Protein AF-A0A1Q5SQU4-F1 (afdb_monomer_lite)

pLDDT: mean 81.17, std 15.17, range [35.56, 95.81]

Structure (mmCIF, N/CA/C/O backbone):
data_AF-A0A1Q5SQU4-F1
#
_entry.id   AF-A0A1Q5SQU4-F1
#
loop_
_atom_site.group_PDB
_atom_site.id
_atom_site.type_symbol
_atom_site.label_atom_id
_atom_site.label_alt_id
_atom_site.label_comp_id
_atom_site.label_asym_id
_atom_site.label_entity_id
_atom_site.label_seq_id
_atom_site.pdbx_PDB_ins_code
_atom_site.Cartn_x
_atom_site.Cartn_y
_atom_site.Cartn_z
_atom_site.occupancy
_atom_site.B_iso_or_equiv
_atom_site.auth_seq_id
_atom_site.auth_comp_id
_atom_site.auth_asym_id
_atom_site.auth_atom_id
_atom_site.pdbx_PDB_model_num
ATOM 1 N N . MET A 1 1 ? -53.894 -5.687 28.535 1.00 50.28 1 MET A N 1
ATOM 2 C CA . MET A 1 1 ? -53.241 -5.070 27.356 1.00 50.28 1 MET A CA 1
ATOM 3 C C . MET A 1 1 ? -53.824 -5.696 26.098 1.00 50.28 1 MET A C 1
ATOM 5 O O . MET A 1 1 ? -53.937 -6.912 26.057 1.00 50.28 1 MET A O 1
ATOM 9 N N . SER A 1 2 ? -54.264 -4.888 25.129 1.00 41.56 2 SER A N 1
ATOM 10 C CA . SER A 1 2 ? -55.017 -5.375 23.963 1.00 41.56 2 SER A CA 1
ATOM 11 C C . SER A 1 2 ? -54.086 -6.008 22.902 1.00 41.56 2 SER A C 1
ATOM 13 O O . SER A 1 2 ? -53.011 -5.447 22.667 1.00 41.56 2 SER A O 1
ATOM 15 N N . PRO A 1 3 ? -54.461 -7.117 22.229 1.00 51.09 3 PRO A N 1
ATOM 16 C CA . PRO A 1 3 ? -53.611 -7.844 21.265 1.00 51.09 3 PRO A CA 1
ATOM 17 C C . PRO A 1 3 ? -53.056 -6.978 20.120 1.00 51.09 3 PRO A C 1
ATOM 19 O O . PRO A 1 3 ? -51.979 -7.237 19.584 1.00 51.09 3 PRO A O 1
ATOM 22 N N . THR A 1 4 ? -53.772 -5.909 19.773 1.00 47.44 4 THR A N 1
ATOM 23 C CA . THR A 1 4 ? -53.398 -4.930 18.743 1.00 47.44 4 THR A CA 1
ATOM 24 C C . THR A 1 4 ? -52.177 -4.090 19.139 1.00 47.44 4 THR A C 1
ATOM 26 O O . THR A 1 4 ? -51.356 -3.755 18.290 1.00 47.44 4 THR A O 1
ATOM 29 N N . VAL A 1 5 ? -51.998 -3.802 20.434 1.00 46.88 5 VAL A N 1
ATOM 30 C CA . VAL A 1 5 ? -50.861 -3.008 20.936 1.00 46.88 5 VAL A CA 1
ATOM 31 C C . VAL A 1 5 ? -4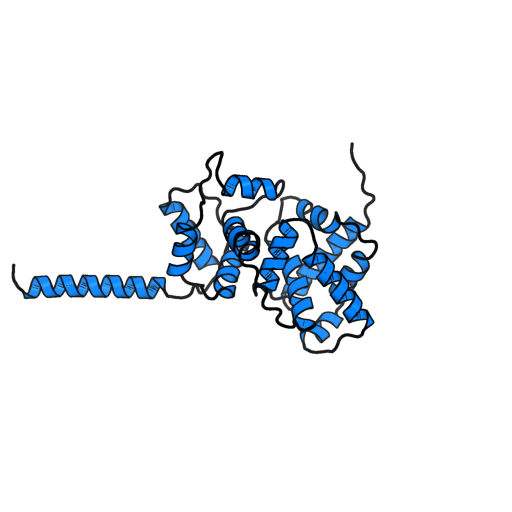9.569 -3.835 20.915 1.00 46.88 5 VAL A C 1
ATOM 33 O O . VAL A 1 5 ? -48.523 -3.325 20.522 1.00 46.88 5 VAL A O 1
ATOM 36 N N . MET A 1 6 ? -49.638 -5.136 21.226 1.00 45.94 6 MET A N 1
ATOM 37 C CA . MET A 1 6 ? -48.481 -6.042 21.124 1.00 45.94 6 MET A CA 1
ATOM 38 C C . MET A 1 6 ? -48.025 -6.276 19.673 1.00 45.94 6 MET A C 1
ATOM 40 O O . MET A 1 6 ? -46.822 -6.344 19.418 1.00 45.94 6 MET A O 1
ATOM 44 N N . LYS A 1 7 ? -48.950 -6.343 18.702 1.00 48.47 7 LYS A N 1
ATOM 45 C CA . LYS A 1 7 ? -48.599 -6.472 17.273 1.00 48.47 7 LYS A CA 1
ATOM 46 C C . LYS A 1 7 ? -47.858 -5.245 16.728 1.00 48.47 7 LYS A C 1
ATOM 48 O O . LYS A 1 7 ? -46.898 -5.411 15.979 1.00 48.47 7 LYS A O 1
ATOM 53 N N . ASN A 1 8 ? -48.245 -4.039 17.143 1.00 43.41 8 ASN A N 1
ATOM 54 C CA . ASN A 1 8 ? -47.626 -2.800 16.660 1.00 43.41 8 ASN A CA 1
ATOM 55 C C . ASN A 1 8 ? -46.208 -2.590 17.216 1.00 43.41 8 ASN A C 1
ATOM 57 O O . ASN A 1 8 ? -45.321 -2.164 16.478 1.00 43.41 8 ASN A O 1
ATOM 61 N N . VAL A 1 9 ? -45.959 -2.966 18.476 1.00 50.53 9 VAL A N 1
ATOM 62 C CA . VAL A 1 9 ? -44.606 -2.941 19.063 1.00 50.53 9 VAL A CA 1
ATOM 63 C C . VAL A 1 9 ? -43.704 -3.995 18.405 1.00 50.53 9 VAL A C 1
ATOM 65 O O . VAL A 1 9 ? -42.557 -3.705 18.074 1.00 50.53 9 VAL A O 1
ATOM 68 N N . SER A 1 10 ? -44.234 -5.191 18.121 1.00 54.25 10 SER A N 1
ATOM 69 C CA . SER A 1 10 ? -43.506 -6.265 17.425 1.00 54.25 10 SER A CA 1
ATOM 70 C C . SER A 1 10 ? -43.121 -5.901 15.980 1.00 54.25 10 SER A C 1
ATOM 72 O O . SER A 1 10 ? -41.999 -6.185 15.557 1.00 54.25 10 SER A O 1
ATOM 74 N N . MET A 1 11 ? -44.006 -5.236 15.228 1.00 53.28 11 MET A N 1
ATOM 75 C CA . MET A 1 11 ? -43.699 -4.756 13.873 1.00 53.28 11 MET A CA 1
ATOM 76 C C . MET A 1 11 ? -42.678 -3.617 13.867 1.00 53.28 11 MET A C 1
ATOM 78 O O . MET A 1 11 ? -41.752 -3.650 13.060 1.00 53.28 11 MET A O 1
ATOM 82 N N . ALA A 1 12 ? -42.805 -2.636 14.766 1.00 50.81 12 ALA A N 1
ATOM 83 C CA . ALA A 1 12 ? -41.859 -1.523 14.855 1.00 50.81 12 ALA A CA 1
ATOM 84 C C . ALA A 1 12 ? -40.439 -2.002 15.206 1.00 50.81 12 ALA A C 1
ATOM 86 O O . ALA A 1 12 ? -39.467 -1.531 14.619 1.00 50.81 12 ALA A O 1
ATOM 87 N N . HIS A 1 13 ? -40.318 -2.998 16.091 1.00 49.25 13 HIS A N 1
ATOM 88 C CA . HIS A 1 13 ? -39.029 -3.589 16.453 1.00 49.25 13 HIS A CA 1
ATOM 89 C C . HIS A 1 13 ? -38.396 -4.391 15.298 1.00 49.25 13 HIS A C 1
ATOM 91 O O . HIS A 1 13 ? -37.183 -4.333 15.107 1.00 49.25 13 HIS A O 1
ATOM 97 N N . ARG A 1 14 ? -39.208 -5.093 14.487 1.00 50.53 14 ARG A N 1
ATOM 98 C CA . ARG A 1 14 ? -38.748 -5.804 13.273 1.00 50.53 14 ARG A CA 1
ATOM 99 C C . ARG A 1 14 ? -38.343 -4.854 12.143 1.00 50.53 14 ARG A C 1
ATOM 101 O O . ARG A 1 14 ? -37.362 -5.107 11.454 1.00 50.53 14 ARG A O 1
ATOM 108 N N . LEU A 1 15 ? -39.069 -3.752 11.960 1.00 54.38 15 LEU A N 1
ATOM 109 C CA . LEU A 1 15 ? -38.724 -2.712 10.982 1.00 54.38 15 LEU A CA 1
ATOM 110 C C . LEU A 1 15 ? -37.458 -1.944 11.392 1.00 54.38 15 LEU A C 1
ATOM 112 O O . LEU A 1 15 ? -36.654 -1.588 10.532 1.00 54.38 15 LEU A O 1
ATOM 116 N N . GLY A 1 16 ? -37.260 -1.723 12.696 1.00 58.56 16 GLY A N 1
ATOM 117 C CA . GLY A 1 16 ? -36.034 -1.154 13.255 1.00 58.56 16 GLY A CA 1
ATOM 118 C C . GLY A 1 16 ? -34.811 -2.039 13.011 1.00 58.56 16 GLY A C 1
ATOM 119 O O . GLY A 1 16 ? -33.832 -1.557 12.445 1.00 58.56 16 GLY A O 1
ATOM 120 N N . SER A 1 17 ? -34.892 -3.338 13.338 1.00 62.72 17 SER A N 1
ATOM 121 C CA . SER A 1 17 ? -33.763 -4.261 13.130 1.00 62.72 17 SER A CA 1
ATOM 122 C C . SER A 1 17 ? -33.455 -4.472 11.646 1.00 62.72 17 SER A C 1
ATOM 124 O O . SER A 1 17 ? -32.297 -4.417 11.256 1.00 62.72 17 SER A O 1
ATOM 126 N N . SER A 1 18 ? -34.477 -4.591 10.790 1.00 67.69 18 SER A N 1
ATOM 127 C CA . SER A 1 18 ? -34.289 -4.746 9.341 1.00 67.69 18 SER A CA 1
ATOM 128 C C . SER A 1 18 ? -33.633 -3.517 8.695 1.00 67.69 18 SER A C 1
ATOM 130 O O . SER A 1 18 ? -32.816 -3.648 7.783 1.00 67.69 18 SER A O 1
ATOM 132 N N . ARG A 1 19 ? -33.938 -2.307 9.182 1.00 71.75 19 ARG A N 1
ATOM 133 C CA . ARG A 1 19 ? -33.333 -1.067 8.673 1.00 71.75 19 ARG A CA 1
ATOM 134 C C . ARG A 1 19 ? -31.895 -0.875 9.156 1.00 71.75 19 ARG A C 1
ATOM 136 O O . ARG A 1 19 ? -31.092 -0.293 8.429 1.00 71.75 19 ARG A O 1
ATOM 143 N N . GLU A 1 20 ? -31.569 -1.329 10.363 1.00 72.38 20 GLU A N 1
ATOM 144 C CA . GLU A 1 20 ? -30.193 -1.336 10.866 1.00 72.38 20 GLU A CA 1
ATOM 145 C C . GLU A 1 20 ? -29.338 -2.393 10.166 1.00 72.38 20 GLU A C 1
ATOM 147 O O . GLU A 1 20 ? -28.243 -2.065 9.719 1.00 72.38 20 GLU A O 1
ATOM 152 N N . GLU A 1 21 ? -29.863 -3.601 9.955 1.00 75.12 21 GLU A N 1
ATOM 153 C CA . GLU A 1 21 ? -29.207 -4.655 9.171 1.00 75.12 21 GLU A CA 1
ATOM 154 C C . GLU A 1 21 ? -28.948 -4.212 7.725 1.00 75.12 21 GLU A C 1
ATOM 156 O O . GLU A 1 21 ? -27.849 -4.400 7.203 1.00 75.12 21 GLU A O 1
ATOM 161 N N . ALA A 1 22 ? -29.918 -3.550 7.085 1.00 78.88 22 ALA A N 1
ATOM 162 C CA . ALA A 1 22 ? -29.742 -3.008 5.738 1.00 78.88 22 ALA A CA 1
ATOM 163 C C . ALA A 1 22 ? -28.624 -1.953 5.676 1.00 78.88 22 ALA A C 1
ATOM 165 O O . ALA A 1 22 ? -27.830 -1.952 4.739 1.00 78.88 22 ALA A O 1
ATOM 166 N N . LYS A 1 23 ? -28.527 -1.078 6.686 1.00 82.94 23 LYS A N 1
ATOM 167 C CA . LYS A 1 23 ? -27.429 -0.102 6.786 1.00 82.94 23 LYS A CA 1
ATOM 168 C C . LYS A 1 23 ? -26.090 -0.760 7.091 1.00 82.94 23 LYS A C 1
ATOM 170 O O . LYS A 1 23 ? -25.064 -0.261 6.642 1.00 82.94 23 LYS A O 1
ATOM 175 N N . ASP A 1 24 ? -26.085 -1.828 7.879 1.00 85.62 24 ASP A N 1
ATOM 176 C CA . ASP A 1 24 ? -24.860 -2.521 8.262 1.00 85.62 24 ASP A CA 1
ATOM 177 C C . ASP A 1 24 ? -24.248 -3.307 7.089 1.00 85.62 24 ASP A C 1
ATOM 179 O O . ASP A 1 24 ? -23.023 -3.424 7.003 1.00 85.62 24 ASP A O 1
ATOM 183 N N . ASN A 1 25 ? -25.089 -3.774 6.163 1.00 89.00 25 ASN A N 1
ATOM 184 C CA . ASN A 1 25 ? -24.679 -4.465 4.940 1.00 89.00 25 ASN A CA 1
ATOM 185 C C . ASN A 1 25 ? -24.423 -3.523 3.754 1.00 89.00 25 ASN A C 1
ATOM 187 O O . ASN A 1 25 ? -23.888 -3.964 2.740 1.00 89.00 25 ASN A O 1
ATOM 191 N N . GLN A 1 26 ? -24.798 -2.245 3.864 1.00 91.88 26 GLN A N 1
ATOM 192 C CA . GLN A 1 26 ? -24.546 -1.259 2.819 1.00 91.88 26 GLN A CA 1
ATOM 193 C C . GLN A 1 26 ? -23.041 -1.026 2.656 1.00 91.88 26 GLN A C 1
ATOM 195 O O . GLN A 1 26 ? -22.316 -0.858 3.644 1.00 91.88 26 GLN A O 1
ATOM 200 N N . GLU A 1 27 ? -22.591 -0.992 1.402 1.00 94.81 27 GLU A N 1
ATOM 201 C CA . GLU A 1 27 ? -21.196 -0.713 1.102 1.00 94.81 27 GLU A CA 1
ATOM 202 C C . GLU A 1 27 ? -20.820 0.737 1.406 1.00 94.81 27 GLU A C 1
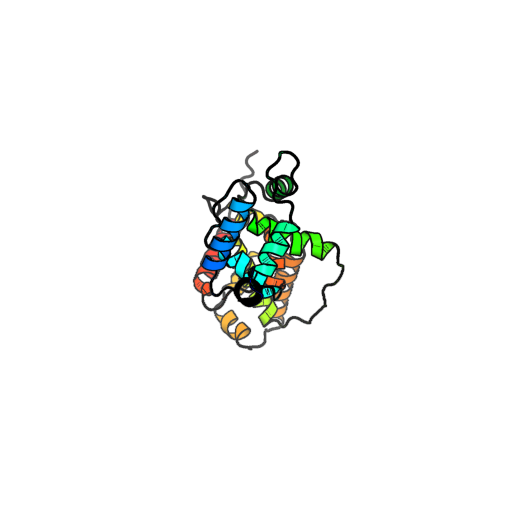ATOM 204 O O . GLU A 1 27 ? -21.617 1.655 1.189 1.00 94.81 27 GLU A O 1
ATOM 209 N N . PHE A 1 28 ? -19.596 0.957 1.889 1.00 95.81 28 PHE A N 1
ATOM 210 C CA . PHE A 1 28 ? -19.096 2.316 2.066 1.00 95.81 28 PHE A CA 1
ATOM 211 C C . PHE A 1 28 ? -18.829 2.964 0.712 1.00 95.81 28 PHE A C 1
ATOM 213 O O . PHE A 1 28 ? -18.066 2.438 -0.101 1.00 95.81 28 PHE A O 1
ATOM 220 N N . ALA A 1 29 ? -19.388 4.155 0.503 1.00 94.56 29 ALA A N 1
ATOM 221 C CA . ALA A 1 29 ? -19.217 4.869 -0.759 1.00 94.56 29 ALA A CA 1
ATOM 222 C C . ALA A 1 29 ? -17.843 5.551 -0.862 1.00 94.56 29 ALA A C 1
ATOM 224 O O . ALA A 1 29 ? -17.292 5.700 -1.951 1.00 94.56 29 ALA A O 1
ATOM 225 N N . THR A 1 30 ? -17.280 5.998 0.266 1.00 95.62 30 THR A N 1
ATOM 226 C CA . THR A 1 30 ? -16.064 6.827 0.289 1.00 95.62 30 THR A CA 1
ATOM 227 C C . THR A 1 30 ? -15.125 6.447 1.427 1.00 95.62 30 THR A C 1
ATOM 229 O O . THR A 1 30 ? -15.555 5.936 2.459 1.00 95.62 30 THR A O 1
ATOM 232 N N . ALA A 1 31 ? -13.833 6.747 1.260 1.00 94.25 31 ALA A N 1
ATOM 233 C CA . ALA A 1 31 ? -12.827 6.546 2.303 1.00 94.25 31 ALA A CA 1
ATOM 234 C C . ALA A 1 31 ? -13.157 7.339 3.578 1.00 94.25 31 ALA A C 1
ATOM 236 O O . ALA A 1 31 ? -13.024 6.820 4.681 1.00 94.25 31 ALA A O 1
ATOM 237 N N . ASN A 1 32 ? -13.675 8.562 3.433 1.00 93.88 32 ASN A N 1
ATOM 238 C CA . ASN A 1 32 ? -14.088 9.391 4.567 1.00 93.88 32 ASN A CA 1
ATOM 239 C C . ASN A 1 32 ? -15.201 8.727 5.389 1.00 93.88 32 ASN A C 1
ATOM 241 O O . ASN A 1 32 ? -15.173 8.780 6.616 1.00 93.88 32 ASN A O 1
ATOM 245 N N . GLU A 1 33 ? -16.165 8.070 4.733 1.00 94.38 33 GLU A N 1
ATOM 246 C CA . GLU A 1 33 ? -17.218 7.330 5.436 1.00 94.38 33 GLU A CA 1
ATOM 247 C C . GLU A 1 33 ? -16.633 6.175 6.265 1.00 94.38 33 GLU A C 1
ATOM 249 O O . GLU A 1 33 ? -16.997 6.011 7.433 1.00 94.38 33 GLU A O 1
ATOM 254 N N . VAL A 1 34 ? -15.685 5.427 5.688 1.00 94.81 34 VAL A N 1
ATOM 255 C CA . VAL A 1 34 ? -14.952 4.357 6.382 1.00 94.81 34 VAL A CA 1
ATOM 256 C C . VAL A 1 34 ? -14.199 4.915 7.589 1.00 94.81 34 VAL A C 1
ATOM 258 O O . VAL A 1 34 ? -14.357 4.398 8.694 1.00 94.81 34 VAL A O 1
ATOM 261 N N . GLY A 1 35 ? -13.435 5.996 7.407 1.00 92.81 35 GLY A N 1
ATOM 262 C CA . GLY A 1 35 ? -12.655 6.642 8.465 1.00 92.81 35 GLY A CA 1
ATOM 263 C C . GLY A 1 35 ? -13.518 7.137 9.627 1.00 92.81 35 GLY A C 1
ATOM 264 O O . GLY A 1 35 ? -13.236 6.829 10.786 1.00 92.81 35 GLY A O 1
ATOM 265 N N . HIS A 1 36 ? -14.625 7.828 9.336 1.00 91.81 36 HIS A N 1
ATOM 266 C CA . HIS A 1 36 ? -15.563 8.289 10.363 1.00 91.81 36 HIS A CA 1
ATOM 267 C C . HIS A 1 36 ? -16.217 7.133 11.119 1.00 91.81 36 HIS A C 1
ATOM 269 O O . HIS A 1 36 ? -16.359 7.186 12.344 1.00 91.81 36 HIS A O 1
ATOM 275 N N . PHE A 1 37 ? -16.629 6.080 10.411 1.00 93.06 37 PHE A N 1
ATOM 276 C CA . PHE A 1 37 ? -17.240 4.929 11.062 1.00 93.06 37 PHE A CA 1
ATOM 277 C C . PHE A 1 37 ? -16.224 4.152 11.911 1.00 93.06 37 PHE A C 1
ATOM 279 O O . PHE A 1 37 ? -16.543 3.775 13.038 1.00 93.06 37 PHE A O 1
ATOM 286 N N . PHE A 1 38 ? -14.992 3.988 11.426 1.00 91.69 38 PHE A N 1
ATOM 287 C CA . PHE A 1 38 ? -13.883 3.402 12.177 1.00 91.69 38 PHE A CA 1
ATOM 288 C C . PHE A 1 38 ? -13.605 4.174 13.472 1.00 91.69 38 PHE A C 1
ATOM 290 O O . PHE A 1 38 ? -13.618 3.591 14.555 1.00 91.69 38 PHE A O 1
ATOM 297 N N . GLN A 1 39 ? -13.462 5.498 13.380 1.00 89.31 39 GLN A N 1
ATOM 298 C CA . GLN A 1 39 ? -13.248 6.373 14.533 1.00 89.31 39 GLN A CA 1
ATOM 299 C C . GLN A 1 39 ? -14.390 6.261 15.551 1.00 89.31 39 GLN A C 1
ATOM 301 O O . GLN A 1 39 ? -14.150 6.155 16.754 1.00 89.31 39 GLN A O 1
ATOM 306 N N . LYS A 1 40 ? -15.643 6.216 15.078 1.00 89.69 40 LYS A N 1
ATOM 307 C CA . LYS A 1 40 ? -16.811 6.010 15.942 1.00 89.69 40 LYS A CA 1
ATOM 308 C C . LYS A 1 40 ? -16.735 4.678 16.693 1.00 89.69 40 LYS A C 1
ATOM 310 O O . LYS A 1 40 ? -17.082 4.635 17.871 1.00 89.69 40 LYS A O 1
ATOM 315 N N . LEU A 1 41 ? -16.306 3.598 16.037 1.00 88.19 41 LEU A N 1
ATOM 316 C CA . LEU A 1 41 ? -16.171 2.289 16.683 1.00 88.19 41 LEU A CA 1
ATOM 317 C C . LEU A 1 41 ? -15.061 2.283 17.741 1.00 88.19 41 LEU A C 1
ATOM 319 O O . LEU A 1 41 ? -15.283 1.748 18.825 1.00 88.19 41 LEU A O 1
ATOM 323 N N . LEU A 1 42 ? -13.919 2.920 17.469 1.00 85.62 42 LEU A N 1
ATOM 324 C CA . LEU A 1 42 ? -12.838 3.065 18.450 1.00 85.62 42 LEU A CA 1
ATOM 325 C C . LEU A 1 42 ? -13.275 3.874 19.677 1.00 85.62 42 LEU A C 1
ATOM 327 O O . LEU A 1 42 ? -13.017 3.460 20.806 1.00 85.62 42 LEU A O 1
ATOM 331 N N . TRP A 1 43 ? -14.005 4.973 19.458 1.00 84.44 43 TRP A N 1
ATOM 332 C CA . TRP A 1 43 ? -14.562 5.794 20.534 1.00 84.44 43 TRP A CA 1
ATOM 333 C C . TRP A 1 43 ? -15.516 4.998 21.431 1.00 84.44 43 TRP A C 1
ATOM 335 O O . TRP A 1 43 ? -15.392 5.020 22.653 1.00 84.44 43 TRP A O 1
ATOM 345 N N . VAL A 1 44 ? -16.450 4.248 20.834 1.00 84.81 44 VAL A N 1
ATOM 346 C CA . VAL A 1 44 ? -17.395 3.397 21.582 1.00 84.81 44 VAL A CA 1
ATOM 347 C C . VAL A 1 44 ? -16.668 2.291 22.357 1.00 84.81 44 VAL A C 1
ATOM 349 O O . VAL A 1 44 ? -17.126 1.895 23.426 1.00 84.81 44 VAL A O 1
ATOM 352 N N . ALA A 1 45 ? -15.531 1.813 21.851 1.00 79.19 45 ALA A N 1
ATOM 353 C CA . ALA A 1 45 ? -14.688 0.822 22.516 1.00 79.19 45 ALA A CA 1
ATOM 354 C C . ALA A 1 45 ? -13.748 1.415 23.589 1.00 79.19 45 ALA A C 1
ATOM 356 O O . ALA A 1 45 ? -12.945 0.672 24.158 1.00 79.19 45 ALA A O 1
ATOM 357 N N . GLY A 1 46 ? -13.816 2.728 23.852 1.00 75.19 46 GLY A N 1
ATOM 358 C CA . GLY A 1 46 ? -12.980 3.413 24.842 1.00 75.19 46 GLY A CA 1
ATOM 359 C C . GLY A 1 46 ? -11.485 3.385 24.517 1.00 75.19 46 GLY A C 1
ATOM 360 O O . GLY A 1 46 ? -10.670 3.446 25.432 1.00 75.19 46 GLY A O 1
ATOM 361 N N . GLN A 1 47 ? -11.118 3.234 23.241 1.00 74.88 47 GLN A N 1
ATOM 362 C CA . GLN A 1 47 ? -9.719 3.223 22.814 1.00 74.88 47 GLN A CA 1
ATOM 363 C C . GLN A 1 47 ? -9.201 4.655 22.655 1.00 74.88 47 GLN A C 1
ATOM 365 O O . GLN A 1 47 ? -9.924 5.529 22.170 1.00 74.88 47 GLN A O 1
ATOM 370 N N . GLU A 1 48 ? -7.940 4.887 23.028 1.00 68.62 48 GLU A N 1
ATOM 371 C CA . GLU A 1 48 ? -7.266 6.154 22.740 1.00 68.62 48 GLU A CA 1
ATOM 372 C C . GLU A 1 48 ? -7.224 6.379 21.223 1.00 68.62 48 GLU A C 1
ATOM 374 O O . GLU A 1 48 ? -6.791 5.518 20.450 1.00 68.62 48 GLU A O 1
ATOM 379 N N . LEU A 1 49 ? -7.740 7.532 20.797 1.00 63.12 49 LEU A N 1
ATOM 380 C CA . LEU A 1 49 ? -7.887 7.873 19.390 1.00 63.12 49 LEU A CA 1
ATOM 381 C C . LEU A 1 49 ? -6.622 8.555 18.874 1.00 63.12 49 LEU A C 1
ATOM 383 O O . LEU A 1 49 ? -6.360 9.713 19.194 1.00 63.12 49 LEU A O 1
ATOM 387 N N . GLU A 1 50 ? -5.919 7.885 17.970 1.00 67.56 50 GLU A N 1
ATOM 388 C CA . GLU A 1 50 ? -5.222 8.600 16.905 1.00 67.56 50 GLU A CA 1
ATOM 389 C C . GLU A 1 50 ? -6.254 8.863 15.806 1.00 67.56 50 GLU A C 1
ATOM 391 O O . GLU A 1 50 ? -6.953 7.950 15.358 1.00 67.56 50 GLU A O 1
ATOM 396 N N . ASN A 1 51 ? -6.421 10.126 15.409 1.00 66.12 51 ASN A N 1
ATOM 397 C CA . ASN A 1 51 ? -7.348 10.449 14.330 1.00 66.12 51 ASN A CA 1
ATOM 398 C C . ASN A 1 51 ? -6.851 9.771 13.045 1.00 66.12 51 ASN A C 1
ATOM 400 O O . ASN A 1 51 ? -5.719 10.046 12.635 1.00 66.12 51 ASN A O 1
ATOM 404 N N . PRO A 1 52 ? -7.658 8.909 12.395 1.00 69.88 52 PRO A N 1
ATOM 405 C CA . PRO A 1 52 ? -7.235 8.287 11.154 1.00 69.88 52 PRO A CA 1
ATOM 406 C C . PRO A 1 52 ? -6.953 9.384 10.128 1.00 69.88 52 PRO A C 1
ATOM 408 O O . PRO A 1 52 ? -7.790 10.251 9.869 1.00 69.88 52 PRO A O 1
ATOM 411 N N . THR A 1 53 ? -5.757 9.354 9.546 1.00 82.81 53 THR A N 1
ATOM 412 C CA . THR A 1 53 ? -5.406 10.273 8.463 1.00 82.81 53 THR A CA 1
ATOM 413 C C . THR A 1 53 ? -6.253 9.972 7.224 1.00 82.81 53 THR A C 1
ATOM 415 O O . THR A 1 53 ? -6.825 8.882 7.089 1.00 82.81 53 THR A O 1
ATOM 418 N N . SER A 1 54 ? -6.305 10.916 6.279 1.00 85.19 54 SER A N 1
ATOM 419 C CA . SER A 1 54 ? -6.929 10.679 4.966 1.00 85.19 54 SER A CA 1
ATOM 420 C C . SER A 1 54 ? -6.345 9.424 4.297 1.00 85.19 54 SER A C 1
ATOM 422 O O . SER A 1 54 ? -7.091 8.542 3.876 1.00 85.19 54 SER A O 1
ATOM 424 N N . ALA A 1 55 ? -5.013 9.283 4.325 1.00 87.56 55 ALA A N 1
ATOM 425 C CA . ALA A 1 55 ? -4.293 8.119 3.806 1.00 87.56 55 ALA A CA 1
ATOM 426 C C . ALA A 1 55 ? -4.705 6.803 4.488 1.00 87.56 55 ALA A C 1
ATOM 428 O O . ALA A 1 55 ? -4.912 5.786 3.829 1.00 87.56 55 ALA A O 1
ATOM 429 N N . SER A 1 56 ? -4.889 6.825 5.810 1.00 90.38 56 SER A N 1
ATOM 430 C CA . SER A 1 56 ? -5.311 5.642 6.571 1.00 90.38 56 SER A CA 1
ATOM 431 C C . SER A 1 56 ? -6.745 5.245 6.240 1.00 90.38 56 SER A C 1
ATOM 433 O O . SER A 1 56 ? -7.050 4.069 6.082 1.00 90.38 56 SER A O 1
ATOM 435 N N . SER A 1 57 ? -7.632 6.224 6.083 1.00 93.94 57 SER A N 1
ATOM 436 C CA . SER A 1 57 ? -9.024 5.974 5.703 1.00 93.94 57 SER A CA 1
ATOM 437 C C . SER A 1 57 ? -9.122 5.382 4.292 1.00 93.94 57 SER A C 1
ATOM 439 O O . SER A 1 57 ? -9.905 4.464 4.047 1.00 93.94 57 SER A O 1
ATOM 441 N N . GLU A 1 58 ? -8.287 5.866 3.371 1.00 94.81 58 GLU A N 1
ATOM 442 C CA . GLU A 1 58 ? -8.179 5.345 2.008 1.00 94.81 58 GLU A CA 1
ATOM 443 C C . GLU A 1 58 ? -7.626 3.916 1.970 1.00 94.81 58 GLU A C 1
ATOM 445 O O . GLU A 1 58 ? -8.177 3.058 1.274 1.00 94.81 58 GLU A O 1
ATOM 450 N N . ALA A 1 59 ? -6.583 3.635 2.754 1.00 94.44 59 ALA A N 1
ATOM 451 C CA . ALA A 1 59 ? -6.036 2.291 2.888 1.00 94.44 59 ALA A CA 1
ATOM 452 C C . ALA A 1 59 ? -7.046 1.326 3.511 1.00 94.44 59 ALA A C 1
ATOM 454 O O . ALA A 1 59 ? -7.219 0.225 2.999 1.00 94.44 59 ALA A O 1
ATOM 455 N N . LEU A 1 60 ? -7.774 1.742 4.553 1.00 94.62 60 LEU A N 1
ATOM 456 C CA . LEU A 1 60 ? -8.802 0.904 5.169 1.00 94.62 60 LEU A CA 1
ATOM 457 C C . LEU A 1 60 ? -9.928 0.579 4.183 1.00 94.62 60 LEU A C 1
ATOM 459 O O . LEU A 1 60 ? -10.343 -0.573 4.097 1.00 94.62 60 LEU A O 1
ATOM 463 N N . LYS A 1 61 ? -10.398 1.565 3.408 1.00 95.62 61 LYS A N 1
ATOM 464 C CA . LYS A 1 61 ? -11.392 1.314 2.357 1.00 95.62 61 LYS A CA 1
ATOM 465 C C . LYS A 1 61 ? -10.858 0.331 1.317 1.00 95.62 61 LYS A C 1
ATOM 467 O O . LYS A 1 61 ? -11.508 -0.674 1.051 1.00 95.62 61 LYS A O 1
ATOM 472 N N . SER A 1 62 ? -9.663 0.596 0.790 1.00 94.88 62 SER A N 1
ATOM 473 C CA . SER A 1 62 ? -9.034 -0.245 -0.234 1.00 94.88 62 SER A CA 1
ATOM 474 C C . SER A 1 62 ? -8.844 -1.683 0.260 1.00 94.88 62 SER A C 1
ATOM 476 O O . SER A 1 62 ? -9.069 -2.623 -0.492 1.00 94.88 62 SER A O 1
ATOM 478 N N . PHE A 1 63 ? -8.492 -1.864 1.536 1.00 95.00 63 PHE A N 1
ATOM 479 C CA . PHE A 1 63 ? -8.358 -3.170 2.179 1.00 95.00 63 PHE A CA 1
ATOM 480 C C . PHE A 1 63 ? -9.697 -3.904 2.244 1.00 95.00 63 PHE A C 1
ATOM 482 O O . PHE A 1 63 ? -9.798 -5.065 1.857 1.00 95.00 63 PHE A O 1
ATOM 489 N N . LEU A 1 64 ? -10.749 -3.227 2.711 1.00 93.75 64 LEU A N 1
ATOM 490 C CA . LEU A 1 64 ? -12.071 -3.838 2.801 1.00 93.75 64 LEU A CA 1
ATOM 491 C C . LEU A 1 64 ? -12.620 -4.207 1.415 1.00 93.75 64 LEU A C 1
ATOM 493 O O . LEU A 1 64 ? -13.256 -5.248 1.276 1.00 93.75 64 LEU A O 1
ATOM 497 N N . GLU A 1 65 ? -12.374 -3.387 0.394 1.00 94.12 65 GLU A N 1
ATOM 498 C CA . GLU A 1 65 ? -12.733 -3.695 -0.995 1.00 94.12 65 GLU A CA 1
ATOM 499 C C . GLU A 1 65 ? -11.952 -4.899 -1.527 1.00 94.12 65 GLU A C 1
ATOM 501 O O . GLU A 1 65 ? -12.553 -5.802 -2.107 1.00 94.12 65 GLU A O 1
ATOM 506 N N . SER A 1 66 ? -10.644 -4.969 -1.268 1.00 91.56 66 SER A N 1
ATOM 507 C CA . SER A 1 66 ? -9.786 -6.028 -1.806 1.00 91.56 66 SER A CA 1
ATOM 508 C C . SER A 1 66 ? -10.141 -7.426 -1.286 1.00 91.56 66 SER A C 1
ATOM 510 O O . SER A 1 66 ? -9.926 -8.423 -1.973 1.00 91.56 66 SER A O 1
ATOM 512 N N . ILE A 1 67 ? -10.759 -7.502 -0.105 1.00 89.62 67 ILE A N 1
ATOM 513 C CA . ILE A 1 67 ? -11.248 -8.748 0.500 1.00 89.62 67 ILE A CA 1
ATOM 514 C C . ILE A 1 67 ? -12.777 -8.915 0.407 1.00 89.62 67 ILE A C 1
ATOM 516 O O . ILE A 1 67 ? -13.333 -9.798 1.063 1.00 89.62 67 ILE A O 1
ATOM 520 N N . ASN A 1 68 ? -13.467 -8.082 -0.386 1.00 90.38 68 ASN A N 1
ATOM 521 C CA . ASN A 1 68 ? -14.928 -8.078 -0.573 1.00 90.38 68 ASN A CA 1
ATOM 522 C C . ASN A 1 68 ? -15.736 -7.948 0.736 1.00 90.38 68 ASN A C 1
ATOM 524 O O . ASN A 1 68 ? -16.758 -8.604 0.938 1.00 90.38 68 ASN A O 1
ATOM 528 N N . LYS A 1 69 ? -15.264 -7.101 1.653 1.00 93.56 69 LYS A N 1
ATOM 529 C CA . LYS A 1 69 ? -15.861 -6.822 2.970 1.00 93.56 69 LYS A CA 1
ATOM 530 C C . LYS A 1 69 ? -16.079 -5.323 3.208 1.00 93.56 69 LYS A C 1
ATOM 532 O O . LYS A 1 69 ? -16.030 -4.864 4.348 1.00 93.56 69 LYS A O 1
ATOM 537 N N . ASN A 1 70 ? -16.330 -4.551 2.149 1.00 94.56 70 ASN A N 1
ATOM 538 C CA . ASN A 1 70 ? -16.525 -3.096 2.191 1.00 94.56 70 ASN A CA 1
ATOM 539 C C . ASN A 1 70 ? -17.857 -2.662 2.830 1.00 94.56 70 ASN A C 1
ATOM 541 O O . ASN A 1 70 ? -18.593 -1.894 2.237 1.00 94.56 70 ASN A O 1
ATOM 545 N N . ASN A 1 71 ? -18.192 -3.129 4.035 1.00 94.00 71 ASN A N 1
ATOM 546 C CA . ASN A 1 71 ? -19.418 -2.756 4.747 1.00 94.00 71 ASN A CA 1
ATOM 547 C C . ASN A 1 71 ? -19.206 -2.641 6.266 1.00 94.00 71 ASN A C 1
ATOM 549 O O . ASN A 1 71 ? -18.204 -3.094 6.835 1.00 94.00 71 ASN A O 1
ATOM 553 N N . ARG A 1 72 ? -20.172 -2.013 6.943 1.00 93.94 72 ARG A N 1
ATOM 554 C CA . ARG A 1 72 ? -20.099 -1.697 8.380 1.00 93.94 72 ARG A CA 1
ATOM 555 C C . ARG A 1 72 ? -20.079 -2.942 9.256 1.00 93.94 72 ARG A C 1
ATOM 557 O O . ARG A 1 72 ? -19.342 -2.969 10.244 1.00 93.94 72 ARG A O 1
ATOM 564 N N . ALA A 1 73 ? -20.866 -3.959 8.904 1.00 91.38 73 ALA A N 1
ATOM 565 C CA . ALA A 1 73 ? -20.903 -5.230 9.621 1.00 91.38 73 ALA A CA 1
ATOM 566 C C . ALA A 1 73 ? -19.514 -5.879 9.662 1.00 91.38 73 ALA A C 1
ATOM 568 O O . ALA A 1 73 ? -19.035 -6.265 10.731 1.00 91.38 73 ALA A O 1
ATOM 569 N N . SER A 1 74 ? -18.839 -5.927 8.514 1.00 90.69 74 SER A N 1
ATOM 570 C CA . SER A 1 74 ? -17.519 -6.537 8.391 1.00 90.69 74 SER A CA 1
ATOM 571 C C . SER A 1 74 ? -16.449 -5.752 9.138 1.00 90.69 74 SER A C 1
ATOM 573 O O . SER A 1 74 ? -15.683 -6.355 9.889 1.00 90.69 74 SER A O 1
ATOM 575 N N . LEU A 1 75 ? -16.424 -4.418 9.017 1.00 90.56 75 LEU A N 1
ATOM 576 C CA . LEU A 1 75 ? -15.456 -3.598 9.755 1.00 90.56 75 LEU A CA 1
ATOM 577 C C . LEU A 1 75 ? -15.630 -3.742 11.274 1.00 90.56 75 LEU A C 1
ATOM 579 O O . LEU A 1 75 ? -14.651 -3.881 12.008 1.00 90.56 75 LEU A O 1
ATOM 583 N N . ARG A 1 76 ? -16.877 -3.793 11.755 1.00 89.88 76 ARG A N 1
ATOM 584 C CA . ARG A 1 76 ? -17.173 -4.083 13.165 1.00 89.88 76 ARG A CA 1
ATOM 585 C C . ARG A 1 76 ? -16.679 -5.476 13.569 1.00 89.88 76 ARG A C 1
ATOM 587 O O . ARG A 1 76 ? -16.161 -5.638 14.672 1.00 89.88 76 ARG A O 1
ATOM 594 N N . GLY A 1 77 ? -16.826 -6.466 12.688 1.00 86.50 77 GLY A N 1
ATOM 595 C CA . GLY A 1 77 ? -16.305 -7.820 12.874 1.00 86.50 77 GLY A CA 1
ATOM 596 C C . GLY A 1 77 ? -14.782 -7.863 13.014 1.00 86.50 77 GLY A C 1
ATOM 597 O O . GLY A 1 77 ? -14.286 -8.492 13.946 1.00 86.50 77 GLY A O 1
ATOM 598 N N . PHE A 1 78 ? -14.044 -7.148 12.157 1.00 82.50 78 PHE A N 1
ATOM 599 C CA . PHE A 1 78 ? -12.584 -7.027 12.267 1.00 82.50 78 PHE A CA 1
ATOM 600 C C . PHE A 1 78 ? -12.170 -6.442 13.612 1.00 82.50 78 PHE A C 1
ATOM 602 O O . PHE A 1 78 ? -11.366 -7.037 14.321 1.00 82.50 78 PHE A O 1
ATOM 609 N N . LEU A 1 79 ? -12.789 -5.331 14.009 1.00 83.12 79 LEU A N 1
ATOM 610 C CA . LEU A 1 79 ? -12.460 -4.660 15.263 1.00 83.12 79 LEU A CA 1
ATOM 611 C C . LEU A 1 79 ? -12.719 -5.514 16.505 1.00 83.12 79 LEU A C 1
ATOM 613 O O . LEU A 1 79 ? -11.948 -5.448 17.455 1.00 83.12 79 LEU A O 1
ATOM 617 N N . ARG A 1 80 ? -13.770 -6.340 16.501 1.00 81.69 80 ARG A N 1
ATOM 618 C CA . ARG A 1 80 ? -14.044 -7.275 17.606 1.00 81.69 80 ARG A CA 1
ATOM 619 C C . ARG A 1 80 ? -12.989 -8.372 17.738 1.00 81.69 80 ARG A C 1
ATOM 621 O O . ARG A 1 80 ? -12.777 -8.866 18.839 1.00 81.69 80 ARG A O 1
ATOM 628 N N . ASN A 1 81 ? -12.366 -8.757 16.628 1.00 74.06 81 ASN A N 1
ATOM 629 C CA . ASN A 1 81 ? -11.393 -9.846 16.574 1.00 74.06 81 ASN A CA 1
ATOM 630 C C . ASN A 1 81 ? -9.937 -9.365 16.697 1.00 74.06 81 ASN A C 1
ATOM 632 O O . ASN A 1 81 ? -9.032 -10.199 16.775 1.00 74.06 81 ASN A O 1
ATOM 636 N N . SER A 1 82 ? -9.707 -8.051 16.701 1.00 72.62 82 SER A N 1
ATOM 637 C CA . SER A 1 82 ? -8.382 -7.438 16.806 1.00 72.62 82 SER A CA 1
ATOM 638 C C . SER A 1 82 ? -8.118 -6.943 18.227 1.00 72.62 82 SER A C 1
ATOM 640 O O . SER A 1 82 ? -8.949 -6.267 18.830 1.00 72.62 82 SER A O 1
ATOM 642 N N . SER A 1 83 ? -6.928 -7.232 18.762 1.00 72.12 83 SER A N 1
ATOM 643 C CA . SER A 1 83 ? -6.493 -6.689 20.053 1.00 72.12 83 SER A CA 1
ATOM 644 C C . SER A 1 83 ? -5.925 -5.284 19.857 1.00 72.12 83 SER A C 1
ATOM 646 O O . SER A 1 83 ? -4.728 -5.105 19.653 1.00 72.12 83 SER A O 1
ATOM 648 N N . LEU A 1 84 ? -6.802 -4.279 19.886 1.00 71.06 84 LEU A N 1
ATOM 649 C CA . LEU A 1 84 ? -6.426 -2.868 19.725 1.00 71.06 84 LEU A CA 1
ATOM 650 C C . LEU A 1 84 ? -5.986 -2.175 21.020 1.00 71.06 84 LEU A C 1
ATOM 652 O O . LEU A 1 84 ? -5.789 -0.964 21.017 1.00 71.06 84 LEU A O 1
ATOM 656 N N . SER A 1 85 ? -5.844 -2.927 22.116 1.00 68.12 85 SER A N 1
ATOM 657 C CA . SER A 1 85 ? -5.422 -2.373 23.404 1.00 68.12 85 SER A CA 1
ATOM 658 C C . SER A 1 85 ? -4.132 -1.565 23.253 1.00 68.12 85 SER A C 1
ATOM 660 O O . SER A 1 85 ? -3.220 -1.989 22.554 1.00 68.12 85 SER A O 1
ATOM 662 N N . THR A 1 86 ? -4.034 -0.432 23.945 1.00 64.75 86 THR A N 1
ATOM 663 C CA . THR A 1 86 ? -2.815 0.392 24.025 1.00 64.75 86 THR A CA 1
ATOM 664 C C . THR A 1 86 ? -1.970 0.085 25.267 1.00 64.75 86 THR A C 1
ATOM 666 O O . THR A 1 86 ? -0.994 0.776 25.553 1.00 64.75 86 THR A O 1
ATOM 669 N N . GLY A 1 87 ? -2.311 -0.974 26.013 1.00 64.88 87 GLY A N 1
ATOM 670 C CA . GLY A 1 87 ? -1.604 -1.366 27.231 1.00 64.88 87 GLY A CA 1
ATOM 671 C C . GLY A 1 87 ? -0.116 -1.691 27.004 1.00 64.88 87 GLY A C 1
ATOM 672 O O . GLY A 1 87 ? 0.300 -1.986 25.878 1.00 64.88 87 GLY A O 1
ATOM 673 N N . PRO A 1 88 ? 0.707 -1.676 28.070 1.00 61.22 88 PRO A N 1
ATOM 674 C CA . PRO A 1 88 ? 2.161 -1.817 27.972 1.00 61.22 88 PRO A CA 1
ATOM 675 C C . PRO A 1 88 ? 2.645 -3.143 27.371 1.00 61.22 88 PRO A C 1
ATOM 677 O O 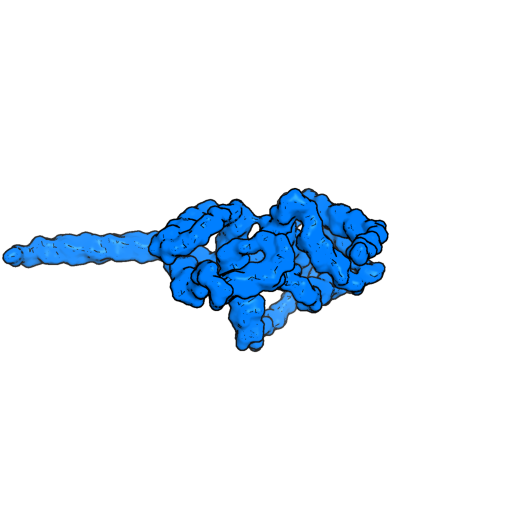. PRO A 1 88 ? 3.749 -3.149 26.835 1.00 61.22 88 PRO A O 1
ATOM 680 N N . GLU A 1 89 ? 1.806 -4.184 27.393 1.00 75.19 89 GLU A N 1
ATOM 681 C CA . GLU A 1 89 ? 2.045 -5.526 26.831 1.00 75.19 89 GLU A CA 1
ATOM 682 C C . GLU A 1 89 ? 1.081 -5.860 25.674 1.00 75.19 89 GLU A C 1
ATOM 684 O O . GLU A 1 89 ? 0.774 -7.018 25.394 1.00 75.19 89 GLU A O 1
ATOM 689 N N . SER A 1 90 ? 0.514 -4.839 25.025 1.00 81.81 90 SER A N 1
ATOM 690 C CA . SER A 1 90 ? -0.441 -5.044 23.937 1.00 81.81 90 SER A CA 1
ATOM 691 C C . SER A 1 90 ? 0.230 -5.455 22.624 1.00 81.81 90 SER A C 1
ATOM 693 O O . SER A 1 90 ? 1.320 -4.992 22.278 1.00 81.81 90 SER A O 1
ATOM 695 N N . ALA A 1 91 ? -0.482 -6.261 21.830 1.00 85.00 91 ALA A N 1
ATOM 696 C CA . ALA A 1 91 ? -0.061 -6.629 20.477 1.00 85.00 91 ALA A CA 1
ATOM 697 C C . ALA A 1 91 ? 0.134 -5.397 19.572 1.00 85.00 91 ALA A C 1
ATOM 699 O O . ALA A 1 91 ? 1.025 -5.387 18.723 1.00 85.00 91 ALA A O 1
ATOM 700 N N . TYR A 1 92 ? -0.651 -4.336 19.792 1.00 85.81 92 TYR A N 1
ATOM 701 C CA . TYR A 1 92 ? -0.518 -3.077 19.067 1.00 85.81 92 TYR A CA 1
ATOM 702 C C . TYR A 1 92 ? 0.788 -2.338 19.392 1.00 85.81 92 TYR A C 1
ATOM 704 O O . TYR A 1 92 ? 1.450 -1.826 18.491 1.00 85.81 92 TYR A O 1
ATOM 712 N N . LYS A 1 93 ? 1.226 -2.321 20.656 1.00 84.94 93 LYS A N 1
ATOM 713 C CA . LYS A 1 93 ? 2.511 -1.710 21.024 1.00 84.94 93 LYS A CA 1
ATOM 714 C C . LYS A 1 93 ? 3.699 -2.477 20.440 1.00 84.94 93 LYS A C 1
ATOM 716 O O . LYS A 1 93 ? 4.640 -1.861 19.944 1.00 84.94 93 LYS A O 1
ATOM 721 N N . GLU A 1 94 ? 3.639 -3.807 20.439 1.00 88.25 94 GLU A N 1
ATOM 722 C CA . GLU A 1 94 ? 4.655 -4.636 19.779 1.00 88.25 94 GLU A CA 1
ATOM 723 C C . GLU A 1 94 ? 4.640 -4.455 18.253 1.00 88.25 94 GLU A C 1
ATOM 725 O O . GLU A 1 94 ? 5.680 -4.447 17.597 1.00 88.25 94 GLU A O 1
ATOM 730 N N . PHE A 1 95 ? 3.465 -4.234 17.657 1.00 89.69 95 PHE A N 1
ATOM 731 C CA . PHE A 1 95 ? 3.366 -3.764 16.279 1.00 89.69 95 PHE A CA 1
ATOM 732 C C . PHE A 1 95 ? 4.089 -2.428 16.071 1.00 89.69 95 PHE A C 1
ATOM 734 O O . PHE A 1 95 ? 4.955 -2.374 15.202 1.00 89.69 95 PHE A O 1
ATOM 741 N N . LYS A 1 96 ? 3.823 -1.393 16.882 1.00 89.06 96 LYS A N 1
ATOM 742 C CA . LYS A 1 96 ? 4.495 -0.087 16.751 1.00 89.06 96 LYS A CA 1
ATOM 743 C C . LYS A 1 96 ? 6.023 -0.217 16.781 1.00 89.06 96 LYS A C 1
ATOM 745 O O . LYS A 1 96 ? 6.692 0.303 15.892 1.00 89.06 96 LYS A O 1
ATOM 750 N N . ARG A 1 97 ? 6.569 -1.005 17.716 1.00 89.44 97 ARG A N 1
ATOM 751 C CA . ARG A 1 97 ? 8.019 -1.265 17.826 1.00 89.44 97 ARG A CA 1
ATOM 752 C C . ARG A 1 97 ? 8.643 -1.830 16.550 1.00 89.44 97 ARG A C 1
ATOM 754 O O . ARG A 1 97 ? 9.751 -1.453 16.190 1.00 89.44 97 ARG A O 1
ATOM 761 N N . ARG A 1 98 ? 7.928 -2.695 15.820 1.00 90.19 98 ARG A N 1
ATOM 762 C CA . ARG A 1 98 ? 8.405 -3.266 14.543 1.00 90.19 98 ARG A CA 1
ATOM 763 C C . ARG A 1 98 ? 8.534 -2.220 13.425 1.00 90.19 98 ARG A C 1
ATOM 765 O O . ARG A 1 98 ? 9.219 -2.477 12.432 1.00 90.19 98 ARG A O 1
ATOM 772 N N . TYR A 1 99 ? 7.889 -1.064 13.573 1.00 89.56 99 TYR A N 1
ATOM 773 C CA . TYR A 1 99 ? 7.904 0.036 12.608 1.00 89.56 99 TYR A CA 1
ATOM 774 C C . TYR A 1 99 ? 8.709 1.256 13.075 1.00 89.56 99 TYR A C 1
ATOM 776 O O . TYR A 1 99 ? 9.037 2.094 12.238 1.00 89.56 99 TYR A O 1
ATOM 784 N N . GLU A 1 100 ? 9.109 1.347 14.347 1.00 87.50 100 GLU A N 1
ATOM 785 C CA . GLU A 1 100 ? 9.940 2.449 14.854 1.00 87.50 100 GLU A CA 1
ATOM 786 C C . GLU A 1 100 ? 11.185 2.668 13.982 1.00 87.50 100 GLU A C 1
ATOM 788 O O . GLU A 1 100 ? 11.838 1.680 13.643 1.00 87.50 100 GLU A O 1
ATOM 793 N N . PRO A 1 101 ? 11.544 3.918 13.619 1.00 87.62 101 PRO A N 1
ATOM 794 C CA . PRO A 1 101 ? 10.996 5.172 14.144 1.00 87.62 101 PRO A CA 1
ATOM 795 C C . PRO A 1 101 ? 9.840 5.759 13.307 1.00 87.62 101 PRO A C 1
ATOM 797 O O . PRO A 1 101 ? 9.549 6.945 13.426 1.00 87.62 101 PRO A O 1
ATOM 800 N N . MET A 1 102 ? 9.202 4.981 12.424 1.00 86.62 102 MET A N 1
ATOM 801 C CA . MET A 1 102 ? 8.015 5.455 11.701 1.00 86.62 102 MET A CA 1
ATOM 802 C C . MET A 1 102 ? 6.803 5.474 12.625 1.00 86.62 102 MET A C 1
ATOM 804 O O . MET A 1 102 ? 6.612 4.565 13.433 1.00 86.62 102 MET A O 1
ATOM 808 N N . ASP A 1 103 ? 5.968 6.494 12.451 1.00 83.88 103 ASP A N 1
ATOM 809 C CA . ASP A 1 103 ? 4.669 6.552 13.103 1.00 83.88 103 ASP A CA 1
ATOM 810 C C . ASP A 1 103 ? 3.670 5.664 12.355 1.00 83.88 103 ASP A C 1
ATOM 812 O O . ASP A 1 103 ? 3.583 5.701 11.124 1.00 83.88 103 ASP A O 1
ATOM 816 N N . VAL A 1 104 ? 2.947 4.833 13.099 1.00 87.56 104 VAL A N 1
ATOM 817 C CA . VAL A 1 104 ? 1.974 3.880 12.562 1.00 87.56 104 VAL A CA 1
ATOM 818 C C . VAL A 1 104 ? 0.737 3.854 13.443 1.00 87.56 104 VAL A C 1
ATOM 820 O O . VAL A 1 104 ? 0.827 3.943 14.667 1.00 87.56 104 VAL A O 1
ATOM 823 N N . ASN A 1 105 ? -0.415 3.680 12.801 1.00 87.44 105 ASN A N 1
ATOM 824 C CA . ASN A 1 105 ? -1.720 3.734 13.450 1.00 87.44 105 ASN A CA 1
ATOM 825 C C . ASN A 1 105 ? -2.449 2.379 13.434 1.00 87.44 105 ASN A C 1
ATOM 827 O O . ASN A 1 105 ? -1.994 1.388 12.851 1.00 87.44 105 ASN A O 1
ATOM 831 N N . GLN A 1 106 ? -3.631 2.347 14.050 1.00 87.81 106 GLN A N 1
ATOM 832 C CA . GLN A 1 106 ? -4.455 1.149 14.200 1.00 87.81 106 GLN A CA 1
ATOM 833 C C . GLN A 1 106 ? -4.943 0.583 12.858 1.00 87.81 106 GLN A C 1
ATOM 835 O O . GLN A 1 106 ? -5.188 -0.618 12.770 1.00 87.81 106 GLN A O 1
ATOM 840 N N . VAL A 1 107 ? -5.077 1.403 11.807 1.00 90.38 107 VAL A N 1
ATOM 841 C CA . VAL A 1 107 ? -5.431 0.896 10.472 1.00 90.38 107 VAL A CA 1
ATOM 842 C C . VAL A 1 107 ? -4.297 0.041 9.923 1.00 90.38 107 VAL A C 1
ATOM 844 O O . VAL A 1 107 ? -4.538 -1.089 9.504 1.00 90.38 107 VAL A O 1
ATOM 847 N N . LEU A 1 108 ? -3.062 0.550 9.968 1.00 91.06 108 LEU A N 1
ATOM 848 C CA . LEU A 1 108 ? -1.894 -0.209 9.521 1.00 91.06 108 LEU A CA 1
ATOM 849 C C . LEU A 1 108 ? -1.715 -1.490 10.332 1.00 91.06 108 LEU A C 1
ATOM 851 O O . LEU A 1 108 ? -1.373 -2.517 9.756 1.00 91.06 108 LEU A O 1
ATOM 855 N N . TYR A 1 109 ? -2.011 -1.456 11.632 1.00 90.25 109 TYR A N 1
ATOM 856 C CA . TYR A 1 109 ? -2.005 -2.657 12.465 1.00 90.25 109 TYR A CA 1
ATOM 857 C C . TYR A 1 109 ? -2.994 -3.720 11.974 1.00 90.25 109 TYR A C 1
ATOM 859 O O . TYR A 1 109 ? -2.623 -4.881 11.843 1.00 90.25 109 TYR A O 1
ATOM 867 N N . ILE A 1 110 ? -4.237 -3.337 11.665 1.00 89.44 110 ILE A N 1
ATOM 868 C CA . ILE A 1 110 ? -5.257 -4.279 11.174 1.00 89.44 110 ILE A CA 1
ATOM 869 C C . ILE A 1 110 ? -4.826 -4.908 9.845 1.00 89.44 110 ILE A C 1
ATOM 871 O O . ILE A 1 110 ? -4.952 -6.119 9.674 1.00 89.44 110 ILE A O 1
ATOM 875 N N . ILE A 1 111 ? -4.303 -4.098 8.922 1.00 92.00 111 ILE A N 1
ATOM 876 C CA . ILE A 1 111 ? -3.860 -4.566 7.603 1.00 92.00 111 ILE A CA 1
ATOM 877 C C . ILE A 1 111 ? -2.623 -5.473 7.733 1.00 92.00 111 ILE A C 1
ATOM 879 O O . ILE A 1 111 ? -2.557 -6.519 7.092 1.00 92.00 111 ILE A O 1
ATOM 883 N N . ASP A 1 112 ? -1.662 -5.111 8.588 1.00 91.94 112 ASP A N 1
ATOM 884 C CA . ASP A 1 112 ? -0.458 -5.905 8.871 1.00 91.94 112 ASP A CA 1
ATOM 885 C C . ASP A 1 112 ? -0.792 -7.262 9.497 1.00 91.94 112 ASP A C 1
ATOM 887 O O . ASP A 1 112 ? -0.242 -8.284 9.082 1.00 91.94 112 ASP A O 1
ATOM 891 N N . GLU A 1 113 ? -1.722 -7.298 10.451 1.00 88.31 113 GLU A N 1
ATOM 892 C CA . GLU A 1 113 ? -2.165 -8.549 11.063 1.00 88.31 113 GLU A CA 1
ATOM 893 C C . GLU A 1 113 ? -2.857 -9.468 10.051 1.00 88.31 113 GLU A C 1
ATOM 895 O O . GLU A 1 113 ? -2.665 -10.684 10.103 1.00 88.31 113 GLU A O 1
ATOM 900 N N . GLU A 1 114 ? -3.630 -8.920 9.112 1.00 86.81 114 GLU A N 1
ATOM 901 C CA . GLU A 1 114 ? -4.289 -9.732 8.089 1.00 86.81 114 GLU A CA 1
ATOM 902 C C . GLU A 1 114 ? -3.278 -10.271 7.063 1.00 86.81 114 GLU A C 1
ATOM 904 O O . GLU A 1 114 ? -3.161 -11.488 6.909 1.00 86.81 114 GLU A O 1
ATOM 909 N N . PHE A 1 115 ? -2.492 -9.400 6.421 1.00 87.06 115 PHE A N 1
ATOM 910 C CA . PHE A 1 115 ? -1.623 -9.800 5.305 1.00 87.06 115 PHE A CA 1
ATOM 911 C C . PHE A 1 115 ? -0.268 -10.375 5.719 1.00 87.06 115 PHE A C 1
ATOM 913 O O . PHE A 1 115 ? 0.272 -11.233 5.031 1.00 87.06 115 PHE A O 1
ATOM 920 N N . LEU A 1 116 ? 0.334 -9.922 6.822 1.00 85.75 116 LEU A N 1
ATOM 921 C CA . LEU A 1 116 ? 1.681 -10.372 7.202 1.00 85.75 116 LEU A CA 1
ATOM 922 C C . LEU A 1 116 ? 1.688 -11.385 8.346 1.00 85.75 116 LEU A C 1
ATOM 924 O O . LEU A 1 116 ? 2.686 -12.085 8.518 1.00 85.75 116 LEU A O 1
ATOM 928 N N . VAL A 1 117 ? 0.625 -11.462 9.152 1.00 80.56 117 VAL A N 1
ATOM 929 C CA . VAL A 1 117 ? 0.568 -12.374 10.307 1.00 80.56 117 VAL A CA 1
ATOM 930 C C . VAL A 1 117 ? -0.386 -13.537 10.068 1.00 80.56 117 VAL A C 1
ATOM 932 O O . VAL A 1 117 ? 0.014 -14.685 10.255 1.00 80.56 117 VAL A O 1
ATOM 935 N N . ARG A 1 118 ? -1.637 -13.280 9.673 1.00 72.75 118 ARG A N 1
ATOM 936 C CA . ARG A 1 118 ? -2.628 -14.337 9.420 1.00 72.75 118 ARG A CA 1
ATOM 937 C C . ARG A 1 118 ? -2.346 -15.070 8.122 1.00 72.75 118 ARG A C 1
ATOM 939 O O . ARG A 1 118 ? -2.328 -16.296 8.138 1.00 72.75 118 ARG A O 1
ATOM 946 N N . GLU A 1 119 ? -2.059 -14.357 7.041 1.00 64.44 119 GLU A N 1
ATOM 947 C CA . GLU A 1 119 ? -1.748 -14.995 5.761 1.00 64.44 119 GLU A CA 1
ATOM 948 C C . GLU A 1 119 ? -0.451 -15.811 5.816 1.00 64.44 119 GLU A C 1
ATOM 950 O O . GLU A 1 119 ? -0.417 -16.943 5.356 1.00 64.44 119 GLU A O 1
ATOM 955 N N . ALA A 1 120 ? 0.577 -15.340 6.528 1.00 60.69 120 ALA A N 1
ATOM 956 C CA . ALA A 1 120 ? 1.785 -16.135 6.769 1.00 60.69 120 ALA A CA 1
ATOM 957 C C . ALA A 1 120 ? 1.512 -17.469 7.504 1.00 60.69 120 ALA A C 1
ATOM 959 O O . ALA A 1 120 ? 2.318 -18.396 7.425 1.00 60.69 120 ALA A O 1
ATOM 960 N N . ARG A 1 121 ? 0.386 -17.585 8.227 1.00 56.12 121 ARG A N 1
ATOM 961 C CA . ARG A 1 121 ? -0.056 -18.828 8.889 1.00 56.12 121 ARG A CA 1
ATOM 962 C C . ARG A 1 121 ? -0.898 -19.716 7.975 1.00 56.12 121 ARG A C 1
ATOM 964 O O . ARG A 1 121 ? -0.976 -20.919 8.217 1.00 56.12 121 ARG A O 1
ATOM 971 N N . ILE A 1 122 ? -1.532 -19.142 6.957 1.00 52.19 122 ILE A N 1
ATOM 972 C CA . ILE A 1 122 ? -2.315 -19.857 5.954 1.00 52.19 122 ILE A CA 1
ATOM 973 C C . ILE A 1 122 ? -1.420 -19.963 4.720 1.00 52.19 122 ILE A C 1
ATOM 975 O O . ILE A 1 122 ? -1.444 -19.099 3.856 1.00 52.19 122 ILE A O 1
ATOM 979 N N . VAL A 1 123 ? -0.580 -21.001 4.665 1.00 45.22 123 VAL A N 1
ATOM 980 C CA . VAL A 1 123 ? 0.313 -21.284 3.526 1.00 45.22 123 VAL A CA 1
ATOM 981 C C . VAL A 1 123 ? -0.520 -21.514 2.260 1.00 45.22 123 VAL A C 1
ATOM 983 O O . VAL A 1 123 ? -0.813 -22.646 1.897 1.00 45.22 123 VAL A O 1
ATOM 986 N N . THR A 1 124 ? -0.941 -20.443 1.601 1.00 39.81 124 THR A N 1
ATOM 987 C CA . THR A 1 124 ? -1.640 -20.469 0.319 1.00 39.81 124 THR A CA 1
ATOM 988 C C . THR A 1 124 ? -1.471 -19.118 -0.352 1.00 39.81 124 THR A C 1
ATOM 990 O O . THR A 1 124 ? -2.293 -18.225 -0.174 1.00 39.81 124 THR A O 1
ATOM 993 N N . THR A 1 125 ? -0.459 -18.985 -1.197 1.00 39.97 125 THR A N 1
ATOM 994 C CA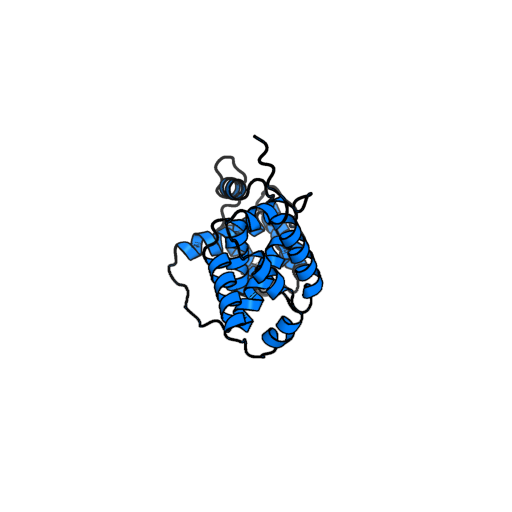 . THR A 1 125 ? -0.614 -18.140 -2.380 1.00 39.97 125 THR A CA 1
ATOM 995 C C . THR A 1 125 ? -1.232 -19.031 -3.455 1.00 39.97 125 THR A C 1
ATOM 997 O O . THR A 1 125 ? -0.618 -20.027 -3.844 1.00 39.97 125 THR A O 1
ATOM 1000 N N . PRO A 1 126 ? -2.446 -18.748 -3.954 1.00 40.19 126 PRO A N 1
ATOM 1001 C CA . PRO A 1 126 ? -2.813 -19.226 -5.269 1.00 40.19 126 PRO A CA 1
ATOM 1002 C C . PRO A 1 126 ? -1.866 -18.519 -6.234 1.00 40.19 126 PRO A C 1
ATOM 1004 O O . PRO A 1 126 ? -1.925 -17.300 -6.392 1.00 40.19 126 PRO A O 1
ATOM 1007 N N . ASP A 1 127 ? -0.973 -19.296 -6.833 1.00 51.88 127 ASP A N 1
ATOM 1008 C CA . ASP A 1 127 ? 0.047 -18.883 -7.792 1.00 51.88 127 ASP A CA 1
ATOM 1009 C C . ASP A 1 127 ? -0.628 -18.468 -9.114 1.00 51.88 127 ASP A C 1
ATOM 1011 O O . ASP A 1 127 ? -0.518 -19.121 -10.154 1.00 51.88 127 ASP A O 1
ATOM 1015 N N . ARG A 1 128 ? -1.475 -17.428 -9.071 1.00 58.22 128 ARG A N 1
ATOM 1016 C CA . ARG A 1 128 ? -2.118 -16.914 -10.274 1.00 58.22 128 ARG A CA 1
ATOM 1017 C C . ARG A 1 128 ? -1.007 -16.282 -11.108 1.00 58.22 128 ARG A C 1
ATOM 1019 O O . ARG A 1 128 ? -0.351 -15.360 -10.618 1.00 58.22 128 ARG A O 1
ATOM 1026 N N . PRO A 1 129 ? -0.797 -16.726 -12.359 1.00 58.62 129 PRO A N 1
ATOM 1027 C CA . PRO A 1 129 ? 0.221 -16.138 -13.208 1.00 58.62 129 PRO A CA 1
ATOM 1028 C C . PRO A 1 129 ? -0.109 -14.661 -13.405 1.00 58.62 129 PRO A C 1
ATOM 1030 O O . PRO A 1 129 ? -1.097 -14.313 -14.051 1.00 58.62 129 PRO A O 1
ATOM 1033 N N . GLN A 1 130 ? 0.711 -13.797 -12.813 1.00 76.44 130 GLN A N 1
ATOM 1034 C CA . GLN A 1 130 ? 0.583 -12.361 -12.985 1.00 76.44 130 GLN A CA 1
ATOM 1035 C C . GLN A 1 130 ? 1.194 -11.960 -14.322 1.00 76.44 130 GLN A C 1
ATOM 1037 O O . GLN A 1 130 ? 2.359 -12.254 -14.619 1.00 76.44 130 GLN A O 1
ATOM 1042 N N . THR A 1 131 ? 0.413 -11.253 -15.126 1.00 88.19 131 THR A N 1
ATOM 1043 C CA . THR A 1 131 ? 0.894 -10.616 -16.347 1.00 88.19 131 THR A CA 1
ATOM 1044 C C . THR A 1 131 ? 1.965 -9.575 -16.017 1.00 88.19 131 THR A C 1
ATOM 1046 O O . THR A 1 131 ? 2.018 -9.012 -14.921 1.00 88.19 131 THR A O 1
ATOM 1049 N N . SER A 1 132 ? 2.819 -9.249 -16.989 1.00 89.38 132 SER A N 1
ATOM 1050 C CA . SER A 1 132 ? 3.818 -8.193 -16.801 1.00 89.38 132 SER A CA 1
ATOM 1051 C C . SER A 1 132 ? 3.189 -6.841 -16.447 1.00 89.38 132 SER A C 1
ATOM 1053 O O . SER A 1 132 ? 3.747 -6.103 -15.641 1.00 89.38 132 SER A O 1
ATOM 1055 N N . ALA A 1 133 ? 2.019 -6.529 -17.013 1.00 89.88 133 ALA A N 1
ATOM 1056 C CA . ALA A 1 133 ? 1.295 -5.301 -16.708 1.00 89.88 133 ALA A CA 1
ATOM 1057 C C . ALA A 1 133 ? 0.828 -5.265 -15.244 1.00 89.88 133 ALA A C 1
ATOM 1059 O O . ALA A 1 133 ? 0.988 -4.240 -14.586 1.00 89.88 133 ALA A O 1
ATOM 1060 N N . GLU A 1 134 ? 0.307 -6.377 -14.716 1.00 90.38 134 GLU A N 1
ATOM 1061 C CA . GLU A 1 134 ? -0.089 -6.488 -13.305 1.00 90.38 134 GLU A CA 1
ATOM 1062 C C . GLU A 1 134 ? 1.109 -6.320 -12.372 1.00 90.38 134 GLU A C 1
ATOM 1064 O O . GLU A 1 134 ? 1.045 -5.499 -11.460 1.00 90.38 134 GLU A O 1
ATOM 1069 N N . LYS A 1 135 ? 2.236 -6.987 -12.655 1.00 92.00 135 LYS A N 1
ATOM 1070 C CA . LYS A 1 135 ? 3.469 -6.818 -11.869 1.00 92.00 135 LYS A CA 1
ATOM 1071 C C . LYS A 1 135 ? 3.929 -5.361 -11.821 1.00 92.00 135 LYS A C 1
ATOM 1073 O O . LYS A 1 135 ? 4.268 -4.860 -10.753 1.00 92.00 135 LYS A O 1
ATOM 1078 N N . ILE A 1 136 ? 3.905 -4.660 -12.961 1.00 93.25 136 ILE A N 1
ATOM 1079 C CA . ILE A 1 136 ? 4.257 -3.232 -13.020 1.00 93.25 136 ILE A CA 1
ATOM 1080 C C . ILE A 1 136 ? 3.292 -2.407 -12.155 1.00 93.25 136 ILE A C 1
ATOM 1082 O O . ILE A 1 136 ? 3.751 -1.573 -11.377 1.00 93.25 136 ILE A O 1
ATOM 1086 N N . ARG A 1 137 ? 1.973 -2.646 -12.249 1.00 93.19 137 ARG A N 1
ATOM 1087 C CA . ARG A 1 137 ? 0.970 -1.934 -11.432 1.00 93.19 137 ARG A CA 1
ATOM 1088 C C . ARG A 1 137 ? 1.183 -2.160 -9.943 1.00 93.19 137 ARG A C 1
ATOM 1090 O O . ARG A 1 137 ? 1.115 -1.195 -9.189 1.00 93.19 137 ARG A O 1
ATOM 1097 N N . ILE A 1 138 ? 1.457 -3.397 -9.537 1.00 94.44 138 ILE A N 1
ATOM 1098 C CA . ILE A 1 138 ? 1.721 -3.754 -8.141 1.00 94.44 138 ILE A CA 1
ATOM 1099 C C . ILE A 1 138 ? 2.954 -3.003 -7.646 1.00 94.44 138 ILE A C 1
ATOM 1101 O O . ILE A 1 138 ? 2.841 -2.244 -6.694 1.00 94.44 138 ILE A O 1
ATOM 1105 N N . ILE A 1 139 ? 4.087 -3.109 -8.348 1.00 94.94 139 ILE A N 1
ATOM 1106 C CA . ILE A 1 139 ? 5.342 -2.442 -7.967 1.00 94.94 139 ILE A CA 1
ATOM 1107 C C . ILE A 1 139 ? 5.162 -0.923 -7.832 1.00 94.94 139 ILE A C 1
ATOM 1109 O O . ILE A 1 139 ? 5.586 -0.321 -6.846 1.00 94.94 139 ILE A O 1
ATOM 1113 N N . MET A 1 140 ? 4.511 -0.287 -8.808 1.00 95.19 140 MET A N 1
ATOM 1114 C CA . MET A 1 140 ? 4.241 1.153 -8.761 1.00 95.19 140 MET A CA 1
ATOM 1115 C C . MET A 1 140 ? 3.300 1.521 -7.606 1.00 95.19 140 MET A C 1
ATOM 1117 O O . MET A 1 140 ? 3.537 2.509 -6.913 1.00 95.19 140 MET A O 1
ATOM 1121 N N . SER A 1 141 ? 2.267 0.711 -7.367 1.00 95.75 141 SER A N 1
ATOM 1122 C CA . SER A 1 141 ? 1.330 0.907 -6.255 1.00 95.75 141 SER A CA 1
ATOM 1123 C C . SER A 1 141 ? 2.003 0.739 -4.902 1.00 95.75 141 SER A C 1
ATOM 1125 O O . SER A 1 141 ? 1.689 1.482 -3.984 1.00 95.75 141 SER A O 1
ATOM 1127 N N . THR A 1 142 ? 2.951 -0.189 -4.774 1.00 95.44 142 THR A N 1
ATOM 1128 C CA . THR A 1 142 ? 3.740 -0.372 -3.554 1.00 95.44 142 THR A CA 1
ATOM 1129 C C . THR A 1 142 ? 4.503 0.898 -3.197 1.00 95.44 142 THR A C 1
ATOM 1131 O O . THR A 1 142 ? 4.421 1.349 -2.060 1.00 95.44 142 THR A O 1
ATOM 1134 N N . ILE A 1 143 ? 5.184 1.521 -4.166 1.00 94.56 143 ILE A N 1
ATOM 1135 C CA . ILE A 1 143 ? 5.921 2.776 -3.941 1.00 94.56 143 ILE A CA 1
ATOM 1136 C C . ILE A 1 143 ? 4.964 3.904 -3.520 1.00 94.56 143 ILE A C 1
ATOM 1138 O O . ILE A 1 143 ? 5.259 4.640 -2.580 1.00 94.56 143 ILE A O 1
ATOM 1142 N N . LEU A 1 144 ? 3.805 4.017 -4.178 1.00 94.56 144 LEU A N 1
ATOM 1143 C CA . LEU A 1 144 ? 2.782 5.012 -3.835 1.00 94.56 144 LEU A CA 1
ATOM 1144 C C . LEU A 1 144 ? 2.197 4.784 -2.435 1.00 94.56 144 LEU A C 1
ATOM 1146 O O . LEU A 1 144 ? 2.052 5.736 -1.673 1.00 94.56 144 LEU A O 1
ATOM 1150 N N . TRP A 1 145 ? 1.905 3.535 -2.059 1.00 94.94 145 TRP A N 1
ATOM 1151 C CA . TRP A 1 145 ? 1.443 3.215 -0.708 1.00 94.94 145 TRP A CA 1
ATOM 1152 C C . TRP A 1 145 ? 2.480 3.554 0.346 1.00 94.94 145 TRP A C 1
ATOM 1154 O O . TRP A 1 145 ? 2.120 4.078 1.394 1.00 94.94 145 TRP A O 1
ATOM 1164 N N . MET A 1 146 ? 3.756 3.290 0.074 1.00 93.06 146 MET A N 1
ATOM 1165 C CA . MET A 1 146 ? 4.819 3.639 1.006 1.00 93.06 146 MET A CA 1
ATOM 1166 C C . MET A 1 146 ? 4.895 5.147 1.258 1.00 93.06 146 MET A C 1
ATOM 1168 O O . MET A 1 146 ? 4.970 5.566 2.411 1.00 93.06 146 MET A O 1
ATOM 1172 N N . ASP A 1 147 ? 4.815 5.954 0.202 1.00 92.00 147 ASP A N 1
ATOM 1173 C CA . ASP A 1 147 ? 4.805 7.415 0.313 1.00 92.00 147 ASP A CA 1
ATOM 1174 C C . ASP A 1 147 ? 3.554 7.933 1.043 1.00 92.00 147 ASP A C 1
ATOM 1176 O O . ASP A 1 147 ? 3.653 8.798 1.911 1.00 92.00 147 ASP A O 1
ATOM 1180 N N . ASN A 1 148 ? 2.384 7.351 0.755 1.00 90.50 148 ASN A N 1
ATOM 1181 C CA . ASN A 1 148 ? 1.108 7.762 1.343 1.00 90.50 148 ASN A CA 1
ATOM 1182 C C . ASN A 1 148 ? 0.967 7.367 2.828 1.00 90.50 148 ASN A C 1
ATOM 1184 O O . ASN A 1 148 ? 0.391 8.113 3.617 1.00 90.50 148 ASN A O 1
ATOM 1188 N N . LEU A 1 149 ? 1.464 6.187 3.219 1.00 89.31 149 LEU A N 1
ATOM 1189 C CA . LEU A 1 149 ? 1.268 5.624 4.564 1.00 89.31 149 LEU A CA 1
ATOM 1190 C C . LEU A 1 149 ? 2.370 5.970 5.551 1.00 89.31 149 LEU A C 1
ATOM 1192 O O . LEU A 1 149 ? 2.109 5.991 6.752 1.00 89.31 149 LEU A O 1
ATOM 1196 N N . PHE A 1 150 ? 3.578 6.254 5.064 1.00 86.56 150 PHE A N 1
ATOM 1197 C CA . PHE A 1 150 ? 4.713 6.594 5.916 1.00 86.56 150 PHE A CA 1
ATOM 1198 C C . PHE A 1 150 ? 5.246 8.018 5.671 1.00 86.56 150 PHE A C 1
ATOM 1200 O O . PHE A 1 150 ? 6.461 8.196 5.567 1.00 86.56 150 PHE A O 1
ATOM 1207 N N . PRO A 1 151 ? 4.403 9.071 5.616 1.00 70.56 151 PRO A N 1
ATOM 1208 C CA . PRO A 1 151 ? 4.864 10.444 5.457 1.00 70.56 151 PRO A CA 1
ATOM 1209 C C . PRO A 1 151 ? 5.423 10.955 6.794 1.00 70.56 151 PRO A C 1
ATOM 1211 O O . PRO A 1 151 ? 4.801 11.757 7.481 1.00 70.56 151 PRO A O 1
ATOM 1214 N N . SER A 1 152 ? 6.576 10.462 7.249 1.00 61.56 152 SER A N 1
ATOM 1215 C CA . SER A 1 152 ? 7.237 11.046 8.428 1.00 61.56 152 SER A CA 1
ATOM 1216 C C . SER A 1 152 ? 7.560 12.528 8.163 1.00 61.56 152 SER A C 1
ATOM 1218 O O . SER A 1 152 ? 7.757 12.894 7.006 1.00 61.56 152 SER A O 1
ATOM 1220 N N . CYS A 1 153 ? 7.681 13.371 9.202 1.00 50.31 153 CYS A N 1
ATOM 1221 C CA . CYS A 1 153 ? 7.948 14.821 9.077 1.00 50.31 153 CYS A CA 1
ATOM 1222 C C . CYS A 1 153 ? 9.152 15.198 8.187 1.00 50.31 153 CYS A C 1
ATOM 1224 O O . CYS A 1 153 ? 9.230 16.332 7.726 1.00 50.31 153 CYS A O 1
ATOM 1226 N N . GLU A 1 154 ? 10.067 14.263 7.916 1.00 58.94 154 GLU A N 1
ATOM 1227 C CA . GLU A 1 154 ? 11.208 14.463 7.014 1.00 58.94 154 GLU A CA 1
ATOM 1228 C C . GLU A 1 154 ? 11.145 13.620 5.726 1.00 58.94 154 GLU A C 1
ATOM 1230 O O . GLU A 1 154 ? 12.040 13.708 4.894 1.00 58.94 154 GLU A O 1
ATOM 1235 N N . GLY A 1 155 ? 10.136 12.756 5.548 1.00 65.12 155 GLY A N 1
ATOM 1236 C CA . GLY A 1 155 ? 9.970 11.876 4.378 1.00 65.12 155 GLY A CA 1
ATOM 1237 C C . GLY A 1 155 ? 11.128 10.899 4.111 1.00 65.12 155 GLY A C 1
ATOM 1238 O O . GLY A 1 155 ? 11.105 10.175 3.119 1.00 65.12 155 GLY A O 1
ATOM 1239 N N . MET A 1 156 ? 12.150 10.884 4.972 1.00 77.69 156 MET A N 1
ATOM 1240 C CA . MET A 1 156 ? 13.428 10.203 4.758 1.00 77.69 156 MET A CA 1
ATOM 1241 C C . MET A 1 156 ? 13.444 8.783 5.321 1.00 77.69 156 MET A C 1
ATOM 1243 O O . MET A 1 156 ? 14.064 7.909 4.728 1.00 77.69 156 MET A O 1
ATOM 1247 N N . VAL A 1 157 ? 12.766 8.518 6.442 1.00 84.94 157 VAL A N 1
ATOM 1248 C CA . VAL A 1 157 ? 12.932 7.261 7.199 1.00 84.94 157 VAL A CA 1
ATOM 1249 C C . VAL A 1 157 ? 12.590 6.032 6.359 1.00 84.94 157 VAL A C 1
ATOM 1251 O O . VAL A 1 157 ? 13.401 5.110 6.246 1.00 84.94 157 VAL A O 1
ATOM 1254 N N . TRP A 1 158 ? 11.409 6.013 5.736 1.00 87.38 158 TRP A N 1
ATOM 1255 C CA . TRP A 1 158 ? 11.020 4.880 4.901 1.00 87.38 158 TRP A CA 1
ATOM 1256 C C . TRP A 1 158 ? 11.878 4.802 3.637 1.00 87.38 158 TRP A C 1
ATOM 1258 O O . TRP A 1 158 ? 12.242 3.702 3.233 1.00 87.38 158 TRP A O 1
ATOM 1268 N N . LYS A 1 159 ? 12.250 5.945 3.040 1.00 89.25 159 LYS A N 1
ATOM 1269 C CA . LYS A 1 159 ? 13.108 5.999 1.846 1.00 89.25 159 LYS A CA 1
ATOM 1270 C C . LYS A 1 159 ? 14.487 5.408 2.141 1.00 89.25 159 LYS A C 1
ATOM 1272 O O . LYS A 1 159 ? 15.007 4.647 1.335 1.00 89.25 159 LYS A O 1
ATOM 1277 N N . MET A 1 160 ? 15.039 5.675 3.326 1.00 85.88 160 MET A N 1
ATOM 1278 C CA . MET A 1 160 ? 16.294 5.085 3.797 1.00 85.88 160 MET A CA 1
ATOM 1279 C C . MET A 1 160 ? 16.177 3.570 3.997 1.00 85.88 160 MET A C 1
ATOM 1281 O O . MET A 1 160 ? 17.070 2.841 3.578 1.00 85.88 160 MET A O 1
ATOM 1285 N N . ARG A 1 161 ? 15.066 3.076 4.563 1.00 84.44 161 ARG A N 1
ATOM 1286 C CA . ARG A 1 161 ? 14.796 1.625 4.660 1.00 84.44 161 ARG A CA 1
ATOM 1287 C C . ARG A 1 161 ? 14.612 0.970 3.297 1.00 84.44 161 ARG A C 1
ATOM 1289 O O . ARG A 1 161 ? 15.055 -0.150 3.085 1.00 84.44 161 ARG A O 1
ATOM 1296 N N . PHE A 1 162 ? 13.980 1.675 2.369 1.00 86.06 162 PHE A N 1
ATOM 1297 C CA . PHE A 1 162 ? 13.799 1.204 1.004 1.00 86.06 162 PHE A CA 1
ATOM 1298 C C . PHE A 1 162 ? 15.146 1.030 0.293 1.00 86.06 162 PHE A C 1
ATOM 1300 O O . PHE A 1 162 ? 15.305 0.110 -0.489 1.00 86.06 162 PHE A O 1
ATOM 1307 N N . ILE A 1 163 ? 16.142 1.878 0.557 1.00 85.06 163 ILE A N 1
ATOM 1308 C CA . ILE A 1 163 ? 17.454 1.785 -0.109 1.00 85.06 163 ILE A CA 1
ATOM 1309 C C . ILE A 1 163 ? 18.525 1.061 0.721 1.00 85.06 163 ILE A C 1
ATOM 1311 O O . ILE A 1 163 ? 19.639 0.887 0.234 1.00 85.06 163 ILE A O 1
ATOM 1315 N N . SER A 1 164 ? 18.232 0.644 1.960 1.00 77.25 164 SER A N 1
ATOM 1316 C CA . SER A 1 164 ? 19.223 0.028 2.860 1.00 77.25 164 SER A CA 1
ATOM 1317 C C . SER A 1 164 ? 19.641 -1.386 2.445 1.00 77.25 164 SER A C 1
ATOM 1319 O O . SER A 1 164 ? 20.562 -1.948 3.035 1.00 77.25 164 SER A O 1
ATOM 1321 N N . PHE A 1 165 ? 18.978 -1.973 1.448 1.00 68.00 165 PHE A N 1
ATOM 1322 C CA . PHE A 1 165 ? 19.309 -3.293 0.925 1.00 68.00 165 PHE A CA 1
ATOM 1323 C C . PHE A 1 165 ? 20.327 -3.182 -0.228 1.00 68.00 165 PHE A C 1
ATOM 1325 O O . PHE A 1 165 ? 20.131 -2.377 -1.143 1.00 68.00 165 PHE A O 1
ATOM 1332 N N . PRO A 1 166 ? 21.423 -3.965 -0.226 1.00 58.94 166 PRO A N 1
ATOM 1333 C CA . PRO A 1 166 ? 22.518 -3.773 -1.171 1.00 58.94 166 PRO A CA 1
ATOM 1334 C C . PRO A 1 166 ? 22.090 -4.141 -2.592 1.00 58.94 166 PRO A C 1
ATOM 1336 O O . PRO A 1 166 ? 21.912 -5.317 -2.900 1.00 58.94 166 PRO A O 1
ATOM 1339 N N . ILE A 1 167 ? 21.981 -3.157 -3.493 1.00 57.44 167 ILE A N 1
ATOM 1340 C CA . ILE A 1 167 ? 21.840 -3.436 -4.927 1.00 57.44 167 ILE A CA 1
ATOM 1341 C C . ILE A 1 167 ? 22.595 -2.420 -5.775 1.00 57.44 167 ILE A C 1
ATOM 1343 O O . ILE A 1 167 ? 22.161 -1.290 -5.982 1.00 57.44 167 ILE A O 1
ATOM 1347 N N . PHE A 1 168 ? 23.642 -2.904 -6.437 1.00 54.53 168 PHE A N 1
ATOM 1348 C CA . PHE A 1 168 ? 24.366 -2.206 -7.503 1.00 54.53 168 PHE A CA 1
ATOM 1349 C C . PHE A 1 168 ? 23.519 -1.894 -8.769 1.00 54.53 168 PHE A C 1
ATOM 1351 O O . PHE A 1 168 ? 24.059 -1.434 -9.765 1.00 54.53 168 PHE A O 1
ATOM 1358 N N . SER A 1 169 ? 22.197 -2.121 -8.768 1.00 69.12 169 SER A N 1
ATOM 1359 C CA . SER A 1 169 ? 21.306 -1.954 -9.936 1.00 69.12 169 SER A CA 1
ATOM 1360 C C . SER A 1 169 ? 19.878 -1.470 -9.622 1.00 69.12 169 SER A C 1
ATOM 1362 O O . SER A 1 169 ? 19.039 -1.406 -10.527 1.00 69.12 169 SER A O 1
ATOM 1364 N N . LEU A 1 170 ? 19.573 -1.085 -8.370 1.00 81.94 170 LEU A N 1
ATOM 1365 C CA . LEU A 1 170 ? 18.230 -0.590 -8.029 1.00 81.94 170 LEU A CA 1
ATOM 1366 C C . LEU A 1 170 ? 17.936 0.731 -8.749 1.00 81.94 170 LEU A C 1
ATOM 1368 O O . LEU A 1 170 ? 16.852 0.892 -9.296 1.00 81.94 170 LEU A O 1
ATOM 1372 N N . LYS A 1 171 ? 18.930 1.621 -8.860 1.00 85.50 171 LYS A N 1
ATOM 1373 C CA . LYS A 1 171 ? 18.809 2.896 -9.583 1.00 85.50 171 LYS A CA 1
ATOM 1374 C C . LYS A 1 171 ? 18.362 2.719 -11.037 1.00 85.50 171 LYS A C 1
ATOM 1376 O O . LYS A 1 171 ? 17.398 3.347 -11.454 1.00 85.50 171 LYS A O 1
ATOM 1381 N N . GLU A 1 172 ? 19.013 1.829 -11.793 1.00 86.81 172 GLU A N 1
ATOM 1382 C CA . GLU A 1 172 ? 18.638 1.543 -13.189 1.00 86.81 172 GLU A CA 1
ATOM 1383 C C . GLU A 1 172 ? 17.196 1.025 -13.285 1.00 86.81 172 GLU A C 1
ATOM 1385 O O . GLU A 1 172 ? 16.432 1.421 -14.167 1.00 86.81 172 GLU A O 1
ATOM 1390 N N . SER A 1 173 ? 16.811 0.169 -12.340 1.00 89.25 173 SER A N 1
ATOM 1391 C CA . SER A 1 173 ? 15.483 -0.435 -12.289 1.00 89.25 173 SER A CA 1
ATOM 1392 C C . SER A 1 173 ? 14.394 0.583 -11.914 1.00 89.25 173 SER A C 1
ATOM 1394 O O . SER A 1 173 ? 13.317 0.595 -12.513 1.00 89.25 173 SER A O 1
ATOM 1396 N N . LEU A 1 174 ? 14.679 1.497 -10.983 1.00 89.81 174 LEU A N 1
ATOM 1397 C CA . LEU A 1 174 ? 13.798 2.614 -10.633 1.00 89.81 174 LEU A CA 1
ATOM 1398 C C . LEU A 1 174 ? 13.688 3.623 -11.786 1.00 89.81 174 LEU A C 1
ATOM 1400 O O . LEU A 1 174 ? 12.587 4.039 -12.151 1.00 89.81 174 LEU A O 1
ATOM 1404 N N . ASP A 1 175 ? 14.804 3.958 -12.436 1.00 89.44 175 ASP A N 1
ATOM 1405 C CA . ASP A 1 175 ? 14.800 4.799 -13.634 1.00 89.44 175 ASP A CA 1
ATOM 1406 C C . ASP A 1 175 ? 13.976 4.166 -14.758 1.00 89.44 175 ASP A C 1
ATOM 1408 O O . ASP A 1 175 ? 13.247 4.862 -15.468 1.00 89.44 175 ASP A O 1
ATOM 1412 N N . TRP A 1 176 ? 14.040 2.841 -14.908 1.00 91.31 176 TRP A N 1
ATOM 1413 C CA . TRP A 1 176 ? 13.211 2.097 -15.848 1.00 91.31 176 TRP A CA 1
ATOM 1414 C C . TRP A 1 176 ? 11.709 2.236 -15.552 1.00 91.31 176 TRP A C 1
ATOM 1416 O O . TRP A 1 176 ? 10.940 2.444 -16.500 1.00 91.31 176 TRP A O 1
ATOM 1426 N N . LEU A 1 177 ? 11.291 2.191 -14.279 1.00 88.81 177 LEU A N 1
ATOM 1427 C CA . LEU A 1 177 ? 9.892 2.385 -13.859 1.00 88.81 177 LEU A CA 1
ATOM 1428 C C . LEU A 1 177 ? 9.366 3.791 -14.177 1.00 88.81 177 LEU A C 1
ATOM 1430 O O . LEU A 1 177 ? 8.195 3.954 -14.511 1.00 88.81 177 LEU A O 1
ATOM 1434 N N . ARG A 1 178 ? 10.218 4.818 -14.132 1.00 85.06 178 ARG A N 1
ATOM 1435 C CA . ARG A 1 178 ? 9.814 6.206 -14.419 1.00 85.06 178 ARG A CA 1
ATOM 1436 C C . ARG A 1 178 ? 9.531 6.467 -15.907 1.00 85.06 178 ARG A C 1
ATOM 1438 O O . ARG A 1 178 ? 8.779 7.388 -16.255 1.00 85.06 178 ARG A O 1
ATOM 1445 N N . LYS A 1 179 ? 10.120 5.679 -16.816 1.00 85.19 179 LYS A N 1
ATOM 1446 C CA . LYS A 1 179 ? 10.074 5.933 -18.271 1.00 85.19 179 LYS A CA 1
ATOM 1447 C C . LYS A 1 179 ? 8.638 6.010 -18.808 1.00 85.19 179 LYS A C 1
ATOM 1449 O O . LYS A 1 179 ? 7.772 5.213 -18.468 1.00 85.19 179 LYS A O 1
ATOM 1454 N N . VAL A 1 180 ? 8.405 6.928 -19.752 1.00 67.69 180 VAL A N 1
ATOM 1455 C CA . VAL A 1 180 ? 7.086 7.149 -20.393 1.00 67.69 180 VAL A CA 1
ATOM 1456 C C . VAL A 1 180 ? 6.534 5.894 -21.068 1.00 67.69 180 VAL A C 1
ATOM 1458 O O . VAL A 1 180 ? 5.325 5.666 -21.046 1.00 67.69 180 VAL A O 1
ATOM 1461 N N . ARG A 1 181 ? 7.417 5.031 -21.584 1.00 77.00 181 ARG A N 1
ATOM 1462 C CA . ARG A 1 181 ? 7.040 3.769 -22.236 1.00 77.00 181 ARG A CA 1
ATOM 1463 C C . ARG A 1 181 ? 6.262 2.800 -21.339 1.00 77.00 181 ARG A C 1
ATOM 1465 O O . ARG A 1 181 ? 5.534 1.970 -21.869 1.00 77.00 181 ARG A O 1
ATOM 1472 N N . GLN A 1 182 ? 6.342 2.940 -20.010 1.00 75.75 182 GLN A N 1
ATOM 1473 C CA . GLN A 1 182 ? 5.564 2.108 -19.086 1.00 75.75 182 GLN A CA 1
ATOM 1474 C C . GLN A 1 182 ? 4.057 2.259 -19.299 1.00 75.75 182 GLN A C 1
ATOM 1476 O O . GLN A 1 182 ? 3.325 1.285 -19.163 1.00 75.75 182 GLN A O 1
ATOM 1481 N N . ARG A 1 183 ? 3.586 3.438 -19.738 1.00 75.88 183 ARG A N 1
ATOM 1482 C CA . ARG A 1 183 ? 2.176 3.636 -20.106 1.00 75.88 183 ARG A CA 1
ATOM 1483 C C . ARG A 1 183 ? 1.743 2.668 -21.207 1.00 75.88 183 ARG A C 1
ATOM 1485 O O . ARG A 1 183 ? 0.651 2.127 -21.122 1.00 75.88 183 ARG A O 1
ATOM 1492 N N . GLY A 1 184 ? 2.608 2.428 -22.194 1.00 77.88 184 GLY A N 1
ATOM 1493 C CA . GLY A 1 184 ? 2.347 1.460 -23.255 1.00 77.88 184 GLY A CA 1
ATOM 1494 C C . GLY A 1 184 ? 2.212 0.041 -22.707 1.00 77.88 184 GLY A C 1
ATOM 1495 O O . GLY A 1 184 ? 1.277 -0.671 -23.065 1.00 77.88 184 GLY A O 1
ATOM 1496 N N . PHE A 1 185 ? 3.091 -0.369 -21.792 1.00 82.69 185 PHE A N 1
ATOM 1497 C CA . PHE A 1 185 ? 3.029 -1.707 -21.193 1.00 82.69 185 PHE A CA 1
ATOM 1498 C C . PHE A 1 185 ? 1.783 -1.894 -20.318 1.00 82.69 185 PHE A C 1
ATOM 1500 O O . PHE A 1 185 ? 1.126 -2.930 -20.383 1.00 82.69 185 PHE A O 1
ATOM 1507 N N . LEU A 1 186 ? 1.390 -0.856 -19.575 1.00 82.31 186 LEU A N 1
ATOM 1508 C CA . LEU A 1 186 ? 0.166 -0.844 -18.771 1.00 82.31 186 LEU A CA 1
ATOM 1509 C C . LEU A 1 186 ? -1.122 -0.923 -19.605 1.00 82.31 186 LEU A C 1
ATOM 1511 O O . LEU A 1 186 ? -2.155 -1.332 -19.066 1.00 82.31 186 LEU A O 1
ATOM 1515 N N . THR A 1 187 ? -1.063 -0.548 -20.887 1.00 81.00 187 THR A N 1
ATOM 1516 C CA . THR A 1 187 ? -2.169 -0.631 -21.854 1.00 81.00 187 THR A CA 1
ATOM 1517 C C . THR A 1 187 ? -2.038 -1.801 -22.836 1.00 81.00 187 THR A C 1
ATOM 1519 O O . THR A 1 187 ? -2.804 -1.869 -23.794 1.00 81.00 187 THR A O 1
ATOM 1522 N N . GLY A 1 188 ? -1.107 -2.736 -22.601 1.00 77.00 188 GLY A N 1
ATOM 1523 C CA . GLY A 1 188 ? -1.038 -4.015 -23.321 1.00 77.00 188 GLY A CA 1
ATOM 1524 C C . GLY A 1 188 ? 0.124 -4.182 -24.304 1.00 77.00 188 GLY A C 1
ATOM 1525 O O . GLY A 1 188 ? 0.179 -5.197 -24.994 1.00 77.00 188 GLY A O 1
ATOM 1526 N N . HIS A 1 189 ? 1.075 -3.245 -24.373 1.00 84.94 189 HIS A N 1
ATOM 1527 C CA . HIS A 1 189 ? 2.297 -3.466 -25.154 1.00 84.94 189 HIS A CA 1
ATOM 1528 C C . HIS A 1 189 ? 3.158 -4.555 -24.505 1.00 84.94 189 HIS A C 1
ATOM 1530 O O . HIS A 1 189 ? 3.304 -4.606 -23.282 1.00 84.94 189 HIS A O 1
ATOM 1536 N N . GLN A 1 190 ? 3.767 -5.408 -25.327 1.00 87.06 190 GLN A N 1
ATOM 1537 C CA . GLN A 1 190 ? 4.662 -6.450 -24.836 1.00 87.06 190 GLN A CA 1
ATOM 1538 C C . GLN A 1 190 ? 6.006 -5.869 -24.384 1.00 87.06 190 GLN A C 1
ATOM 1540 O O . GLN A 1 190 ? 6.543 -4.944 -24.995 1.00 87.06 190 GLN A O 1
ATOM 1545 N N . LEU A 1 191 ? 6.562 -6.450 -23.322 1.00 88.19 191 LEU A N 1
ATOM 1546 C CA . LEU A 1 191 ? 7.915 -6.152 -22.862 1.00 88.19 191 LEU A CA 1
ATOM 1547 C C . LEU A 1 191 ? 8.957 -6.845 -23.744 1.00 88.19 191 LEU A C 1
ATOM 1549 O O . LEU A 1 191 ? 8.790 -8.014 -24.100 1.00 88.19 191 LEU A O 1
ATOM 1553 N N . SER A 1 192 ? 10.072 -6.160 -24.007 1.00 90.44 192 SER A N 1
ATOM 1554 C CA . SER A 1 192 ? 11.289 -6.810 -24.507 1.00 90.44 192 SER A CA 1
ATOM 1555 C C . SER A 1 192 ? 11.880 -7.743 -23.441 1.00 90.44 192 SER A C 1
ATOM 1557 O O . SER A 1 192 ? 11.607 -7.577 -22.252 1.00 90.44 192 SER A O 1
ATOM 1559 N N . ASP A 1 193 ? 12.726 -8.702 -23.821 1.00 91.50 193 ASP A N 1
ATOM 1560 C CA . ASP A 1 193 ? 13.339 -9.617 -22.841 1.00 91.50 193 ASP A CA 1
ATOM 1561 C C . ASP A 1 193 ? 14.248 -8.891 -21.841 1.00 91.50 193 ASP A C 1
ATOM 1563 O O . ASP A 1 193 ? 14.279 -9.231 -20.657 1.00 91.50 193 ASP A O 1
ATOM 1567 N N . HIS A 1 194 ? 14.908 -7.820 -22.285 1.00 90.69 194 HIS A N 1
ATOM 1568 C CA . HIS A 1 194 ? 15.647 -6.925 -21.400 1.00 90.69 194 HIS A CA 1
ATOM 1569 C C . HIS A 1 194 ? 14.722 -6.257 -20.365 1.00 90.69 194 HIS A C 1
ATOM 1571 O O . HIS A 1 194 ? 15.029 -6.251 -19.174 1.00 90.69 194 HIS A O 1
ATOM 1577 N N . ASP A 1 195 ? 13.558 -5.758 -20.791 1.00 91.50 195 ASP A N 1
ATOM 1578 C CA . ASP A 1 195 ? 12.584 -5.135 -19.890 1.00 91.50 195 ASP A CA 1
ATOM 1579 C C . ASP A 1 195 ? 11.941 -6.150 -18.930 1.00 91.50 195 ASP A C 1
ATOM 1581 O O . ASP A 1 195 ? 11.751 -5.843 -17.753 1.00 91.50 195 ASP A O 1
ATOM 1585 N N . LYS A 1 196 ? 11.658 -7.377 -19.393 1.00 91.50 196 LYS A N 1
ATOM 1586 C CA . LYS A 1 196 ? 11.190 -8.476 -18.530 1.00 91.50 196 LYS A CA 1
ATOM 1587 C C . LYS A 1 196 ? 12.218 -8.807 -17.451 1.00 91.50 196 LYS A C 1
ATOM 1589 O O . LYS A 1 196 ? 11.840 -9.036 -16.307 1.00 91.50 196 LYS A O 1
ATOM 1594 N N . ASN A 1 197 ? 13.506 -8.812 -17.795 1.00 90.94 197 ASN A N 1
ATOM 1595 C CA . ASN A 1 197 ? 14.573 -9.056 -16.829 1.00 90.94 197 ASN A CA 1
ATOM 1596 C C . ASN A 1 197 ? 14.622 -7.964 -15.748 1.00 90.94 197 ASN A C 1
ATOM 1598 O O . ASN A 1 197 ? 14.718 -8.285 -14.567 1.00 90.94 197 ASN A O 1
ATOM 1602 N N . ILE A 1 198 ? 14.496 -6.685 -16.124 1.00 91.88 198 ILE A N 1
ATOM 1603 C CA . ILE A 1 198 ? 14.417 -5.579 -15.151 1.00 91.88 198 ILE A CA 1
ATOM 1604 C C . ILE A 1 198 ? 13.180 -5.728 -14.257 1.00 91.88 198 ILE A C 1
ATOM 1606 O O . ILE A 1 198 ? 13.287 -5.625 -13.036 1.00 91.88 198 ILE A O 1
ATOM 1610 N N . LEU A 1 199 ? 12.018 -6.031 -14.844 1.00 92.25 199 LEU A N 1
ATOM 1611 C CA . LEU A 1 199 ? 10.783 -6.244 -14.091 1.00 92.25 199 LEU A CA 1
ATOM 1612 C C . LEU A 1 199 ? 10.904 -7.406 -13.096 1.00 92.25 199 LEU A C 1
ATOM 1614 O O . LEU A 1 199 ? 10.486 -7.269 -11.952 1.00 92.25 199 LEU A O 1
ATOM 1618 N N . ASN A 1 200 ? 11.494 -8.531 -13.502 1.00 91.00 200 ASN A N 1
ATOM 1619 C CA . ASN A 1 200 ? 11.701 -9.679 -12.619 1.00 91.00 200 ASN A CA 1
ATOM 1620 C C . ASN A 1 200 ? 12.676 -9.356 -11.480 1.00 91.00 200 ASN A C 1
ATOM 1622 O O . ASN A 1 200 ? 12.448 -9.780 -10.352 1.00 91.00 200 ASN A O 1
ATOM 1626 N N . LYS A 1 201 ? 13.727 -8.568 -11.742 1.00 90.00 201 LYS A N 1
ATOM 1627 C CA . LYS A 1 201 ? 14.631 -8.084 -10.688 1.00 90.00 201 LYS A CA 1
ATOM 1628 C C . LYS A 1 201 ? 13.896 -7.217 -9.667 1.00 90.00 201 LYS A C 1
ATOM 1630 O O . LYS A 1 201 ? 14.066 -7.440 -8.475 1.00 90.00 201 LYS A O 1
ATOM 1635 N N . LEU A 1 202 ? 13.068 -6.272 -10.122 1.00 91.56 202 LEU A N 1
ATOM 1636 C CA . LEU A 1 202 ? 12.239 -5.446 -9.235 1.00 91.56 202 LEU A CA 1
ATOM 1637 C C . LEU A 1 202 ? 11.263 -6.297 -8.431 1.00 91.56 202 LEU A C 1
ATOM 1639 O O . LEU A 1 202 ? 11.166 -6.131 -7.222 1.00 91.56 202 LEU A O 1
ATOM 1643 N N . TRP A 1 203 ? 10.568 -7.218 -9.096 1.00 92.19 203 TRP A N 1
ATOM 1644 C CA . TRP A 1 203 ? 9.622 -8.120 -8.454 1.00 92.19 203 TRP A CA 1
ATOM 1645 C C . TRP A 1 203 ? 10.283 -8.910 -7.324 1.00 92.19 203 TRP A C 1
ATOM 1647 O O . TRP A 1 203 ? 9.851 -8.823 -6.180 1.00 92.19 203 TRP A O 1
ATOM 1657 N N . ASN A 1 204 ? 11.379 -9.608 -7.632 1.00 89.94 204 ASN A N 1
ATOM 1658 C CA . ASN A 1 204 ? 12.122 -10.395 -6.651 1.00 89.94 204 ASN A CA 1
ATOM 1659 C C . ASN A 1 204 ? 12.653 -9.522 -5.516 1.00 89.94 204 ASN A C 1
ATOM 1661 O O . ASN A 1 204 ? 12.706 -9.967 -4.374 1.00 89.94 204 ASN A O 1
ATOM 1665 N N . TRP A 1 205 ? 13.049 -8.285 -5.817 1.00 90.25 205 TRP A N 1
ATOM 1666 C CA . TRP A 1 205 ? 13.501 -7.363 -4.792 1.00 90.25 205 TRP A CA 1
ATOM 1667 C C . TRP A 1 205 ? 12.401 -7.025 -3.785 1.00 90.25 205 TRP A C 1
ATOM 1669 O O . TRP A 1 205 ? 12.641 -7.141 -2.590 1.00 90.25 205 TRP A O 1
ATOM 1679 N N . PHE A 1 206 ? 11.202 -6.663 -4.248 1.00 91.00 206 PHE A N 1
ATOM 1680 C CA . PHE A 1 206 ? 10.072 -6.397 -3.356 1.00 91.00 206 PHE A CA 1
ATOM 1681 C C . PHE A 1 206 ? 9.634 -7.643 -2.578 1.00 91.00 206 PHE A C 1
ATOM 1683 O O . PHE A 1 206 ? 9.404 -7.556 -1.374 1.00 91.00 206 PHE A O 1
ATOM 1690 N N . ASP A 1 207 ? 9.564 -8.792 -3.251 1.00 89.31 207 ASP A N 1
ATOM 1691 C CA . ASP A 1 207 ? 9.107 -10.062 -2.678 1.00 89.31 207 ASP A CA 1
ATOM 1692 C C . ASP A 1 207 ? 10.032 -10.574 -1.559 1.00 89.31 207 ASP A C 1
ATOM 1694 O O . ASP A 1 207 ? 9.587 -11.057 -0.519 1.00 89.31 207 ASP A O 1
ATOM 1698 N N . THR A 1 208 ? 11.344 -10.400 -1.737 1.00 88.12 208 THR A N 1
ATOM 1699 C CA . THR A 1 208 ? 12.364 -10.843 -0.773 1.00 88.12 208 THR A CA 1
ATOM 1700 C C . THR A 1 208 ? 12.808 -9.759 0.208 1.00 88.12 208 THR A C 1
ATOM 1702 O O . THR A 1 208 ? 13.638 -10.035 1.078 1.00 88.12 208 THR A O 1
ATOM 1705 N N . HIS A 1 209 ? 12.275 -8.536 0.106 1.00 88.19 209 HIS A N 1
ATOM 1706 C CA . HIS A 1 209 ? 12.730 -7.424 0.935 1.00 88.19 209 HIS A CA 1
ATOM 1707 C C . HIS A 1 209 ? 12.480 -7.713 2.410 1.00 88.19 209 HIS A C 1
ATOM 1709 O O . HIS A 1 209 ? 11.383 -8.084 2.799 1.00 88.19 209 HIS A O 1
ATOM 1715 N N . ASP A 1 210 ? 13.475 -7.507 3.263 1.00 88.31 210 ASP A N 1
ATOM 1716 C CA . ASP A 1 210 ? 13.410 -7.748 4.706 1.00 88.31 210 ASP A CA 1
ATOM 1717 C C . ASP A 1 210 ? 12.652 -6.670 5.510 1.00 88.31 210 ASP A C 1
ATOM 1719 O O . ASP A 1 210 ? 12.088 -6.971 6.565 1.00 88.31 210 ASP A O 1
ATOM 1723 N N . GLN A 1 211 ? 12.593 -5.433 5.012 1.00 89.38 211 GLN A N 1
ATOM 1724 C CA . GLN A 1 211 ? 12.008 -4.297 5.717 1.00 89.38 211 GLN A CA 1
ATOM 1725 C C . GLN A 1 211 ? 10.481 -4.382 5.766 1.00 89.38 211 GLN A C 1
ATOM 1727 O O . GLN A 1 211 ? 9.794 -4.371 4.743 1.00 89.38 211 GLN A O 1
ATOM 1732 N N . ARG A 1 212 ? 9.932 -4.391 6.986 1.00 90.81 212 ARG A N 1
ATOM 1733 C CA . ARG A 1 212 ? 8.493 -4.567 7.233 1.00 90.81 212 ARG A CA 1
ATOM 1734 C C . ARG A 1 212 ? 7.575 -3.573 6.493 1.00 90.81 212 ARG A C 1
ATOM 1736 O O . ARG A 1 212 ? 6.590 -4.043 5.935 1.00 90.81 212 ARG A O 1
ATOM 1743 N N . PRO A 1 213 ? 7.878 -2.260 6.399 1.00 91.00 213 PRO A N 1
ATOM 1744 C CA . PRO A 1 213 ? 7.045 -1.325 5.632 1.00 91.00 213 PRO A CA 1
ATOM 1745 C C . PRO A 1 213 ? 6.961 -1.672 4.147 1.00 91.00 213 PRO A C 1
ATOM 1747 O O . PRO A 1 213 ? 5.897 -1.546 3.547 1.00 91.00 213 PRO A O 1
ATOM 1750 N N . VAL A 1 214 ? 8.073 -2.140 3.568 1.00 91.75 214 VAL A N 1
ATOM 1751 C CA . VAL A 1 214 ? 8.118 -2.548 2.162 1.00 91.75 214 VAL A CA 1
ATOM 1752 C C . VAL A 1 214 ? 7.310 -3.822 1.967 1.00 91.75 214 VAL A C 1
ATOM 1754 O O . VAL A 1 214 ? 6.458 -3.865 1.083 1.00 91.75 214 VAL A O 1
ATOM 1757 N N . LYS A 1 215 ? 7.497 -4.816 2.849 1.00 92.94 215 LYS A N 1
ATOM 1758 C CA . LYS A 1 215 ? 6.690 -6.045 2.857 1.00 92.94 215 LYS A CA 1
ATOM 1759 C C . LYS A 1 215 ? 5.199 -5.744 2.941 1.00 92.94 215 LYS A C 1
ATOM 1761 O O . LYS A 1 215 ? 4.431 -6.301 2.166 1.00 92.94 215 LYS A O 1
ATOM 1766 N N . LEU A 1 216 ? 4.789 -4.860 3.853 1.00 93.88 216 LEU A N 1
ATOM 1767 C CA . LEU A 1 216 ? 3.382 -4.514 4.033 1.00 93.88 216 LEU A CA 1
ATOM 1768 C C . LEU A 1 216 ? 2.813 -3.861 2.774 1.00 93.88 216 LEU A C 1
ATOM 1770 O O . LEU A 1 216 ? 1.814 -4.334 2.245 1.00 93.88 216 LEU A O 1
ATOM 1774 N N . ALA A 1 217 ? 3.462 -2.816 2.257 1.00 94.62 217 ALA A N 1
ATOM 1775 C CA . ALA A 1 217 ? 2.984 -2.120 1.067 1.00 94.62 217 ALA A CA 1
ATOM 1776 C C . ALA A 1 217 ? 2.969 -3.025 -0.180 1.00 94.62 217 ALA A C 1
ATOM 1778 O O . ALA A 1 217 ? 2.093 -2.892 -1.041 1.00 94.62 217 ALA A O 1
ATOM 1779 N N . PHE A 1 218 ? 3.920 -3.958 -0.288 1.00 94.50 218 PHE A N 1
ATOM 1780 C CA . PHE A 1 218 ? 3.945 -4.942 -1.367 1.00 94.50 218 PHE A CA 1
ATOM 1781 C C . PHE A 1 218 ? 2.826 -5.974 -1.227 1.00 94.50 218 PHE A C 1
ATOM 1783 O O . PHE A 1 218 ? 2.132 -6.252 -2.207 1.00 94.50 218 PHE A O 1
ATOM 1790 N N . ALA A 1 219 ? 2.589 -6.476 -0.013 1.00 93.56 219 ALA A N 1
ATOM 1791 C CA . ALA A 1 219 ? 1.488 -7.385 0.280 1.00 93.56 219 ALA A CA 1
ATOM 1792 C C . ALA A 1 219 ? 0.132 -6.724 0.005 1.00 93.56 219 ALA A C 1
ATOM 1794 O O . ALA A 1 219 ? -0.694 -7.318 -0.680 1.00 93.56 219 ALA A O 1
ATOM 1795 N N . MET A 1 220 ? -0.067 -5.473 0.436 1.00 94.31 220 MET A N 1
ATOM 1796 C CA . MET A 1 220 ? -1.271 -4.687 0.145 1.00 94.31 220 MET A CA 1
ATOM 1797 C C . MET A 1 220 ? -1.550 -4.620 -1.363 1.00 94.31 220 MET A C 1
ATOM 1799 O O . MET A 1 220 ? -2.635 -4.986 -1.817 1.00 94.31 220 MET A O 1
ATOM 1803 N N . ALA A 1 221 ? -0.564 -4.182 -2.153 1.00 94.50 221 ALA A N 1
ATOM 1804 C CA . ALA A 1 221 ? -0.720 -4.042 -3.599 1.00 94.50 221 ALA A CA 1
ATOM 1805 C C . ALA A 1 221 ? -0.962 -5.394 -4.293 1.00 94.50 221 ALA A C 1
ATOM 1807 O O . ALA A 1 221 ? -1.828 -5.496 -5.163 1.00 94.50 221 ALA A O 1
ATOM 1808 N N . SER A 1 222 ? -0.239 -6.437 -3.878 1.00 92.50 222 SER A N 1
ATOM 1809 C CA . SER A 1 222 ? -0.385 -7.797 -4.413 1.00 92.50 222 SER A CA 1
ATOM 1810 C C . SER A 1 222 ? -1.748 -8.417 -4.089 1.00 92.50 222 SER A C 1
ATOM 1812 O O . SER A 1 222 ? -2.257 -9.208 -4.879 1.00 92.50 222 SER A O 1
ATOM 1814 N N . HIS A 1 223 ? -2.379 -7.989 -2.992 1.00 90.44 223 HIS A N 1
ATOM 1815 C CA . HIS A 1 223 ? -3.724 -8.390 -2.578 1.00 90.44 223 HIS A CA 1
ATOM 1816 C C . HIS A 1 223 ? -4.846 -7.532 -3.157 1.00 90.44 223 HIS A C 1
ATOM 1818 O O . HIS A 1 223 ? -5.974 -7.581 -2.674 1.00 90.44 223 HIS A O 1
ATOM 1824 N N . GLY A 1 224 ? -4.569 -6.758 -4.207 1.00 89.75 224 GLY A N 1
ATOM 1825 C CA . GLY A 1 224 ? -5.594 -6.015 -4.934 1.00 89.75 224 GLY A CA 1
ATOM 1826 C C . GLY A 1 224 ? -5.837 -4.599 -4.420 1.00 89.75 224 GLY A C 1
ATOM 1827 O O . GLY A 1 224 ? -6.644 -3.889 -5.015 1.00 89.75 224 GLY A O 1
ATOM 1828 N N . MET A 1 225 ? -5.104 -4.132 -3.401 1.00 94.50 225 MET A N 1
ATOM 1829 C CA . MET A 1 225 ? -5.075 -2.708 -3.046 1.00 94.50 225 MET A CA 1
ATOM 1830 C C . MET A 1 225 ? -4.189 -1.956 -4.049 1.00 94.50 225 MET A C 1
ATOM 1832 O O . MET A 1 225 ? -3.122 -1.453 -3.714 1.00 94.50 225 MET A O 1
ATOM 1836 N N . VAL A 1 226 ? -4.575 -1.938 -5.322 1.00 93.69 226 VAL A N 1
ATOM 1837 C CA . VAL A 1 226 ? -3.794 -1.329 -6.406 1.00 93.69 226 VAL A CA 1
ATOM 1838 C C . VAL A 1 226 ? -4.171 0.148 -6.531 1.00 93.69 226 VAL A C 1
ATOM 1840 O O . VAL A 1 226 ? -5.348 0.491 -6.592 1.00 93.69 226 VAL A O 1
ATOM 1843 N N . ARG A 1 227 ? -3.163 1.023 -6.567 1.00 94.12 227 ARG A N 1
ATOM 1844 C CA . ARG A 1 227 ? -3.309 2.475 -6.745 1.00 94.12 227 ARG A CA 1
ATOM 1845 C C . ARG A 1 227 ? -3.589 2.822 -8.205 1.00 94.12 227 ARG A C 1
ATOM 1847 O O . ARG A 1 227 ? -3.311 2.027 -9.109 1.00 94.12 227 ARG A O 1
ATOM 1854 N N . ASP A 1 228 ? -4.074 4.032 -8.468 1.00 92.06 228 ASP A N 1
ATOM 1855 C CA . ASP A 1 228 ? -4.279 4.501 -9.838 1.00 92.06 228 ASP A CA 1
ATOM 1856 C C . ASP A 1 228 ? -2.963 5.025 -10.425 1.00 92.06 228 ASP A C 1
ATOM 1858 O O . ASP A 1 228 ? -2.725 6.220 -10.599 1.00 92.06 228 ASP A O 1
ATOM 1862 N N . VAL A 1 229 ? -2.075 4.087 -10.752 1.00 90.12 229 VAL A N 1
ATOM 1863 C CA . VAL A 1 229 ? -0.705 4.371 -11.204 1.00 90.12 229 VAL A CA 1
ATOM 1864 C C . VAL A 1 229 ? -0.637 5.229 -12.473 1.00 90.12 229 VAL A C 1
ATOM 1866 O O . VAL A 1 229 ? 0.398 5.838 -12.750 1.00 90.12 229 VAL A O 1
ATOM 1869 N N . LEU A 1 230 ? -1.712 5.277 -13.270 1.00 89.12 230 LEU A N 1
ATOM 1870 C CA . LEU A 1 230 ? -1.773 6.111 -14.470 1.00 89.12 230 LEU A CA 1
ATOM 1871 C C . LEU A 1 230 ? -2.024 7.574 -14.107 1.00 89.12 230 LEU A C 1
ATOM 1873 O O . LEU A 1 230 ? -1.337 8.448 -14.643 1.00 89.12 230 LEU A O 1
ATOM 1877 N N . ASN A 1 231 ? -2.959 7.827 -13.190 1.00 91.25 231 ASN A N 1
ATOM 1878 C CA . ASN A 1 231 ? -3.279 9.173 -12.719 1.00 91.25 231 ASN A CA 1
ATOM 1879 C C . ASN A 1 231 ? -2.238 9.705 -11.718 1.00 91.25 231 ASN A C 1
ATOM 1881 O O . ASN A 1 231 ? -1.937 10.897 -11.712 1.00 91.25 231 ASN A O 1
ATOM 1885 N N . GLU A 1 232 ? -1.598 8.826 -10.946 1.00 92.25 232 GLU A N 1
ATOM 1886 C CA . GLU A 1 232 ? -0.615 9.175 -9.906 1.00 92.25 232 GLU A CA 1
ATOM 1887 C C . GLU A 1 232 ? 0.842 9.190 -10.407 1.00 92.25 232 GLU A C 1
ATOM 1889 O O . GLU A 1 232 ? 1.799 9.318 -9.641 1.00 92.25 232 GLU A O 1
ATOM 1894 N N . ARG A 1 233 ? 1.053 9.095 -11.724 1.00 88.81 233 ARG A N 1
ATOM 1895 C CA . ARG A 1 233 ? 2.390 8.972 -12.327 1.00 88.81 233 ARG A CA 1
ATOM 1896 C C . ARG A 1 233 ? 3.336 10.133 -11.997 1.00 88.81 233 ARG A C 1
ATOM 1898 O O . ARG A 1 233 ? 4.550 9.930 -11.906 1.00 88.81 233 ARG A O 1
ATOM 1905 N N . GLY A 1 234 ? 2.799 11.346 -11.857 1.00 89.75 234 GLY A N 1
ATOM 1906 C CA . GLY A 1 234 ? 3.577 12.525 -11.470 1.00 89.75 234 GLY A CA 1
ATOM 1907 C C . GLY A 1 234 ? 4.178 12.373 -10.072 1.00 89.75 234 GLY A C 1
ATOM 1908 O O . GLY A 1 234 ? 5.383 12.550 -9.905 1.00 89.75 234 GLY A O 1
ATOM 1909 N N . GLN A 1 235 ? 3.360 11.942 -9.107 1.00 91.62 235 GLN A N 1
ATOM 1910 C CA . GLN A 1 235 ? 3.795 11.646 -7.742 1.00 91.62 235 GLN A CA 1
ATOM 1911 C C . GLN A 1 235 ? 4.822 10.510 -7.730 1.00 91.62 235 GLN A C 1
ATOM 1913 O O . GLN A 1 235 ? 5.901 10.667 -7.166 1.00 91.62 235 GLN A O 1
ATOM 1918 N N . LEU A 1 236 ? 4.549 9.409 -8.439 1.00 92.38 236 LEU A N 1
ATOM 1919 C CA . LEU A 1 236 ? 5.488 8.289 -8.551 1.00 92.38 236 LEU A CA 1
ATOM 1920 C C . LEU A 1 236 ? 6.861 8.731 -9.082 1.00 92.38 236 LEU A C 1
ATOM 1922 O O . LEU A 1 236 ? 7.896 8.317 -8.564 1.00 92.38 236 LEU A O 1
ATOM 1926 N N . SER A 1 237 ? 6.877 9.583 -10.111 1.00 91.62 237 SER A N 1
ATOM 1927 C CA . SER A 1 237 ? 8.124 10.083 -10.701 1.00 91.62 237 SER A CA 1
ATOM 1928 C C . SER A 1 237 ? 8.922 10.922 -9.699 1.00 91.62 237 SER A C 1
ATOM 1930 O O . SER A 1 237 ? 10.131 10.738 -9.596 1.00 91.62 237 SER A O 1
ATOM 1932 N N . HIS A 1 238 ? 8.247 11.776 -8.923 1.00 91.31 238 HIS A N 1
ATOM 1933 C CA . HIS A 1 238 ? 8.873 12.568 -7.864 1.00 91.31 238 HIS A CA 1
ATOM 1934 C C . HIS A 1 238 ? 9.485 11.679 -6.769 1.00 91.31 238 HIS A C 1
ATOM 1936 O O . HIS A 1 238 ? 10.631 11.881 -6.371 1.00 91.31 238 HIS A O 1
ATOM 1942 N N . ILE A 1 239 ? 8.750 10.657 -6.316 1.00 92.25 239 ILE A N 1
ATOM 1943 C CA . ILE A 1 239 ? 9.236 9.702 -5.310 1.00 92.25 239 ILE A CA 1
ATOM 1944 C C . ILE A 1 239 ? 10.493 8.980 -5.811 1.00 92.25 239 ILE A C 1
ATOM 1946 O O . ILE A 1 239 ? 11.484 8.883 -5.088 1.00 92.25 239 ILE A O 1
ATOM 1950 N N . ILE A 1 240 ? 10.472 8.495 -7.057 1.00 91.69 240 ILE A N 1
ATOM 1951 C CA . ILE A 1 240 ? 11.617 7.811 -7.671 1.00 91.69 240 ILE A CA 1
ATOM 1952 C C . ILE A 1 240 ? 12.828 8.743 -7.783 1.00 91.69 240 ILE A C 1
ATOM 1954 O O . ILE A 1 240 ? 13.946 8.320 -7.485 1.00 91.69 240 ILE A O 1
ATOM 1958 N N . ASP A 1 241 ? 12.627 10.001 -8.179 1.00 90.25 241 ASP A N 1
ATOM 1959 C CA . ASP A 1 241 ? 13.715 10.975 -8.268 1.00 90.25 241 ASP A CA 1
ATOM 1960 C C . ASP A 1 241 ? 14.362 11.208 -6.891 1.00 90.25 241 ASP A C 1
ATOM 1962 O O . ASP A 1 241 ? 15.588 11.270 -6.790 1.00 90.25 241 ASP A O 1
ATOM 1966 N N . ASP A 1 242 ? 13.571 11.268 -5.818 1.00 89.75 242 ASP A N 1
ATOM 1967 C CA . ASP A 1 242 ? 14.093 11.368 -4.453 1.00 89.75 242 ASP A CA 1
ATOM 1968 C C . ASP A 1 242 ? 14.871 10.121 -4.021 1.00 89.75 242 ASP A C 1
ATOM 1970 O O . ASP A 1 242 ? 15.976 10.243 -3.492 1.00 89.75 242 ASP A O 1
ATOM 1974 N N . LEU A 1 243 ? 14.344 8.923 -4.289 1.00 89.81 243 LEU A N 1
ATOM 1975 C CA . LEU A 1 243 ? 15.045 7.666 -4.004 1.00 89.81 243 LEU A CA 1
ATOM 1976 C C . LEU A 1 243 ? 16.392 7.605 -4.737 1.00 89.81 243 LEU A C 1
ATOM 1978 O O . LEU A 1 243 ? 17.417 7.273 -4.144 1.00 89.81 243 LEU A O 1
ATOM 1982 N N . ASN A 1 244 ? 16.420 8.000 -6.011 1.00 88.69 244 ASN A N 1
ATOM 1983 C CA . ASN A 1 244 ? 17.637 8.015 -6.819 1.00 88.69 244 ASN A CA 1
ATOM 1984 C C . ASN A 1 244 ? 18.675 9.036 -6.337 1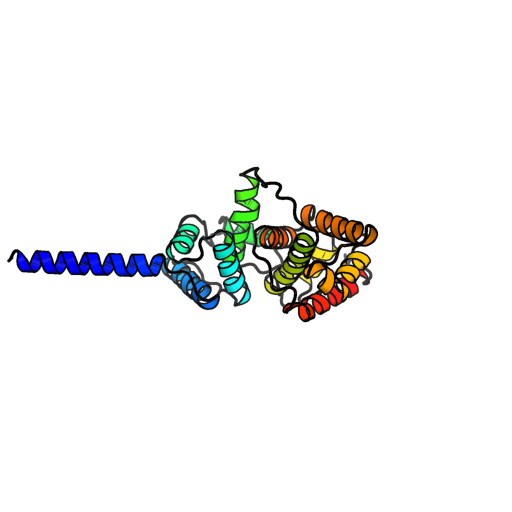.00 88.69 244 ASN A C 1
ATOM 1986 O O . ASN A 1 244 ? 19.876 8.774 -6.466 1.00 88.69 244 ASN A O 1
ATOM 1990 N N . LYS A 1 245 ? 18.247 10.179 -5.780 1.00 87.75 245 LYS A N 1
ATOM 1991 C CA . LYS A 1 245 ? 19.158 11.127 -5.117 1.00 87.75 245 LYS A CA 1
ATOM 1992 C C . LYS A 1 245 ? 19.808 10.475 -3.900 1.00 87.75 245 LYS A C 1
ATOM 1994 O O . LYS A 1 245 ? 21.026 10.547 -3.776 1.00 87.75 245 LYS A O 1
ATOM 1999 N N . LEU A 1 246 ? 19.021 9.799 -3.059 1.00 86.31 246 LEU A N 1
ATOM 2000 C CA . LEU A 1 246 ? 19.514 9.158 -1.836 1.00 86.31 246 LEU A CA 1
ATOM 2001 C C . LEU A 1 246 ? 20.492 8.012 -2.122 1.00 86.31 246 LEU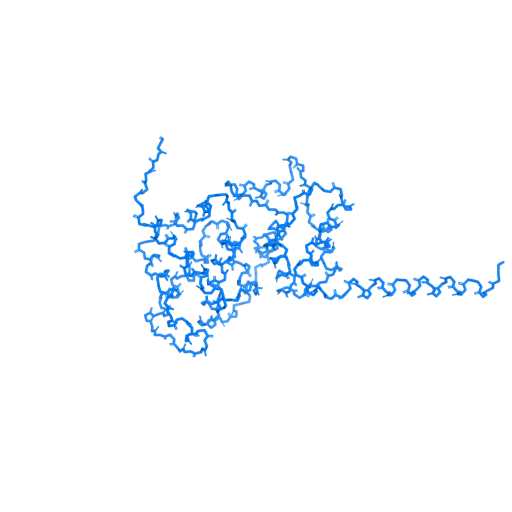 A C 1
ATOM 2003 O O . LEU A 1 246 ? 21.525 7.926 -1.467 1.00 86.31 246 LEU A O 1
ATOM 2007 N N . ILE A 1 247 ? 20.233 7.194 -3.149 1.00 85.00 247 ILE A N 1
ATOM 2008 C CA . ILE A 1 247 ? 21.158 6.129 -3.589 1.00 85.00 247 ILE A CA 1
ATOM 2009 C C . ILE A 1 247 ? 22.532 6.701 -3.988 1.00 85.00 247 ILE A C 1
ATOM 2011 O O . ILE A 1 247 ? 23.552 6.031 -3.849 1.00 85.00 247 ILE A O 1
ATOM 2015 N N . GLY A 1 248 ? 22.575 7.936 -4.499 1.00 75.19 248 GLY A N 1
ATOM 2016 C CA . GLY A 1 248 ? 23.811 8.612 -4.897 1.00 75.19 248 GLY A CA 1
ATOM 2017 C C . GLY A 1 248 ? 24.553 9.325 -3.764 1.00 75.19 248 GLY A C 1
ATOM 2018 O O . GLY A 1 248 ? 25.641 9.849 -4.010 1.00 75.19 248 GLY A O 1
ATOM 2019 N N . MET A 1 249 ? 23.995 9.388 -2.550 1.00 76.25 249 MET A N 1
ATOM 2020 C CA . MET A 1 249 ? 24.643 10.069 -1.430 1.00 76.25 249 MET A CA 1
ATOM 2021 C C . MET A 1 249 ? 25.692 9.154 -0.782 1.00 76.25 249 MET A C 1
ATOM 2023 O O . MET A 1 249 ? 25.394 7.996 -0.484 1.00 76.25 249 MET A O 1
ATOM 2027 N N . PRO A 1 250 ? 26.918 9.642 -0.511 1.00 58.94 250 PRO A N 1
ATOM 2028 C CA . PRO A 1 250 ? 27.869 8.892 0.294 1.00 58.94 250 PRO A CA 1
ATOM 2029 C C . PRO A 1 250 ? 27.276 8.713 1.693 1.00 58.94 250 PRO A C 1
ATOM 2031 O O . PRO A 1 250 ? 26.986 9.701 2.372 1.00 58.94 250 PRO A O 1
ATOM 2034 N N . VAL A 1 251 ? 27.086 7.461 2.117 1.00 56.59 251 VAL A N 1
ATOM 2035 C CA . VAL A 1 251 ? 26.624 7.136 3.469 1.00 56.59 251 VAL A CA 1
ATOM 2036 C C . VAL A 1 251 ? 27.683 7.636 4.447 1.00 56.59 251 VAL A C 1
ATOM 2038 O O . VAL A 1 251 ? 28.694 6.978 4.687 1.00 56.59 251 VAL A O 1
ATOM 2041 N N . ARG A 1 252 ? 27.485 8.834 5.003 1.00 45.25 252 ARG A N 1
ATOM 2042 C CA . ARG A 1 252 ? 28.223 9.268 6.186 1.00 45.25 252 ARG A CA 1
ATOM 2043 C C . ARG A 1 252 ? 27.662 8.462 7.347 1.00 45.25 252 ARG A C 1
ATOM 2045 O O . ARG A 1 252 ? 26.687 8.865 7.969 1.00 45.25 252 ARG A O 1
ATOM 2052 N N . LEU A 1 253 ? 28.246 7.288 7.574 1.00 38.81 253 LEU A N 1
ATOM 2053 C CA . LEU A 1 253 ? 28.062 6.534 8.806 1.00 38.81 253 LEU A CA 1
ATOM 2054 C C . LEU A 1 253 ? 28.607 7.408 9.941 1.00 38.81 253 LEU A C 1
ATOM 2056 O O . LEU A 1 253 ? 29.812 7.454 10.178 1.00 38.81 253 LEU A O 1
ATOM 2060 N N . GLY A 1 254 ? 27.721 8.182 10.565 1.00 37.28 254 GLY A N 1
ATOM 2061 C CA . GLY A 1 254 ? 27.981 8.793 11.858 1.00 37.28 254 GLY A CA 1
ATOM 2062 C C . GLY A 1 254 ? 27.997 7.678 12.892 1.00 37.28 254 GLY A C 1
ATOM 2063 O O . GLY A 1 254 ? 26.951 7.099 13.176 1.00 37.28 254 GLY A O 1
ATOM 2064 N N . ILE A 1 255 ? 29.202 7.345 13.351 1.00 35.56 255 ILE A N 1
ATOM 2065 C CA . ILE A 1 255 ? 29.451 6.638 14.610 1.00 35.56 255 ILE A CA 1
ATOM 2066 C C . ILE A 1 255 ? 29.207 7.632 15.744 1.00 35.56 255 ILE A C 1
ATOM 2068 O O . ILE A 1 255 ? 29.638 8.798 15.577 1.00 35.56 255 ILE A O 1
#

Secondary structure (DSSP, 8-state):
--HHHHHHHHHHHHHHHHHHHHHHHSBP-SHHHHHHHHHHHHHHTT---PPPPHHHHHHHHHHHHHTT--BHHHHHHHHHHS----STT-HHHHHHHHHTTS---HHHHHHHIIIIIIGGGS---------HHHHHHHHHHHHHHHHHH---TTS-HHHHHHH-S--TTHHHHHHHHHSTTHHHHHTTPPPPHHHHHHHHHHHHHHHH---HHHHHHHHHHHTT----TTTSHHHHHHHHHHHHHHHTS------

Sequence (255 aa):
MSPTVMKNVSMAHRLGSSREEAKDNQEFATANEVGHFFQKLLWVAGQELENPTSASSEALKSFLESINKNNRASLRGFLRNSSLSTGPESAYKEFKRRYEPMDVNQVLYIIDEEFLVREARIVTTPDRPQTSAEKIRIIMSTILWMDNLFPSCEGMVWKMRFISFPIFSLKESLDWLRKVRQRGFLTGHQLSDHDKNILNKLWNWFDTHDQRPVKLAFAMASHGMVRDVLNERGQLSHIIDDLNKLIGMPVRLGI

Foldseek 3Di:
DDPVVVVVVVVVVVVVVVVVVVQQPDFDPDLVSQQVLLQVLCVVVVHDDDRQDSLLSLLLQLLCVLVVNRGNNSSNVLVVVDQRDPDPPTPVVVVCVLVPPFDADPSLVSLCCVQVNVVVVVPDDPPDPDDLLLLLQLLLQLLVSLQSGGVDVVSVPVLCLLLVDDDPCVLVLLVLSLDPCSVVVNVPDDDDPVRVVSSVVSSVCLVPRPRSSSVSSSSSSVSRSGDPCVVCSVVSNVSSVVSSVVNPDDPPPDD

Organism: NCBI:txid1316194

Radius of gyration: 22.13 Å; chains: 1; bounding box: 84×36×53 Å